Protein AF-A0A9D8DAJ8-F1 (afdb_monomer_lite)

Radius of gyration: 32.59 Å; chains: 1; bounding box: 74×33×84 Å

Structure (mmCIF, N/CA/C/O backbone):
data_AF-A0A9D8DAJ8-F1
#
_entry.id   AF-A0A9D8DAJ8-F1
#
loop_
_atom_site.group_PDB
_atom_site.id
_atom_site.type_symbol
_atom_site.label_atom_id
_atom_site.label_alt_id
_atom_site.label_comp_id
_atom_site.label_asym_id
_atom_site.label_entity_id
_atom_site.label_seq_id
_atom_site.pdbx_PDB_ins_code
_atom_site.Cartn_x
_atom_site.Cartn_y
_atom_site.Cartn_z
_atom_site.occupancy
_atom_site.B_iso_or_equiv
_atom_site.auth_seq_id
_atom_site.auth_comp_id
_atom_site.auth_asym_id
_atom_site.auth_atom_id
_atom_site.pdbx_PDB_model_num
ATOM 1 N N . SER A 1 1 ? 40.162 -12.063 -36.622 1.00 61.97 1 SER A N 1
ATOM 2 C CA . SER A 1 1 ? 39.110 -11.062 -36.900 1.00 61.97 1 SER A CA 1
ATOM 3 C C . SER A 1 1 ? 38.735 -11.127 -38.373 1.00 61.97 1 SER A C 1
ATOM 5 O O . SER A 1 1 ? 39.637 -11.229 -39.198 1.00 61.97 1 SER A O 1
ATOM 7 N N . ARG A 1 2 ? 37.438 -11.082 -38.720 1.00 68.00 2 ARG A N 1
ATOM 8 C CA . ARG A 1 2 ? 36.972 -11.048 -40.127 1.00 68.00 2 ARG A CA 1
ATOM 9 C C . ARG A 1 2 ? 37.374 -9.753 -40.851 1.00 68.00 2 ARG A C 1
ATOM 11 O O . ARG A 1 2 ? 37.363 -9.714 -42.074 1.00 68.00 2 ARG A O 1
ATOM 18 N N . ASN A 1 3 ? 37.848 -8.757 -40.099 1.00 71.75 3 ASN A N 1
ATOM 19 C CA . ASN A 1 3 ? 38.367 -7.488 -40.612 1.00 71.75 3 ASN A CA 1
ATOM 20 C C . ASN A 1 3 ? 39.681 -7.647 -41.398 1.00 71.75 3 ASN A C 1
ATOM 22 O O . ASN A 1 3 ? 40.086 -6.727 -42.101 1.00 71.75 3 ASN A O 1
ATOM 26 N N . ALA A 1 4 ? 40.349 -8.804 -41.297 1.00 73.81 4 ALA A N 1
ATOM 27 C CA . ALA A 1 4 ? 41.579 -9.093 -42.035 1.00 73.81 4 ALA A CA 1
ATOM 28 C C . ALA A 1 4 ? 41.382 -9.108 -43.564 1.00 73.81 4 ALA A C 1
ATOM 30 O O . ALA A 1 4 ? 42.336 -8.866 -44.295 1.00 73.81 4 ALA A O 1
ATOM 31 N N . TYR A 1 5 ? 40.152 -9.346 -44.035 1.00 72.00 5 TYR A N 1
ATOM 32 C CA . TYR A 1 5 ? 39.804 -9.393 -45.460 1.00 72.00 5 TYR A CA 1
ATOM 33 C C . TYR A 1 5 ? 39.388 -8.032 -46.042 1.00 72.00 5 TYR A C 1
ATOM 35 O O . TYR A 1 5 ? 39.045 -7.955 -47.218 1.00 72.00 5 TYR A O 1
ATOM 43 N N . LEU A 1 6 ? 39.399 -6.964 -45.235 1.00 80.19 6 LEU A N 1
ATOM 44 C CA . LEU A 1 6 ? 38.981 -5.629 -45.661 1.00 80.19 6 LEU A CA 1
ATOM 45 C C . LEU A 1 6 ? 40.153 -4.870 -46.301 1.00 80.19 6 LEU A C 1
ATOM 47 O O . LEU A 1 6 ? 41.207 -4.691 -45.669 1.00 80.19 6 LEU A O 1
ATOM 51 N N . GLY A 1 7 ? 39.932 -4.368 -47.520 1.00 83.75 7 GLY A N 1
ATOM 52 C CA . GLY A 1 7 ? 40.778 -3.345 -48.136 1.00 83.75 7 GLY A CA 1
ATOM 53 C C . GLY A 1 7 ? 40.683 -2.006 -47.394 1.00 83.75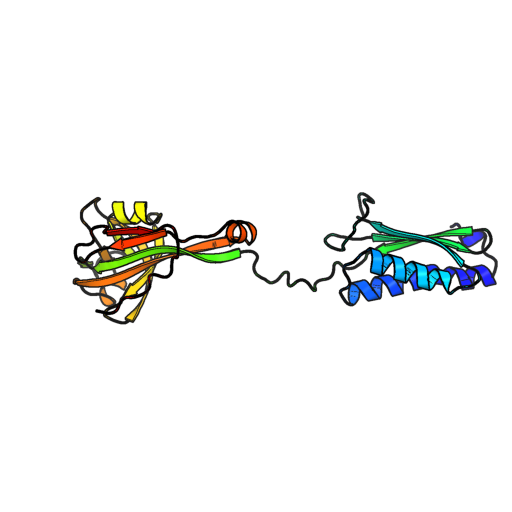 7 GLY A C 1
ATOM 54 O O . GLY A 1 7 ? 39.846 -1.834 -46.510 1.00 83.75 7 GLY A O 1
ATOM 55 N N . THR A 1 8 ? 41.543 -1.043 -47.732 1.00 84.56 8 THR A N 1
ATOM 56 C CA . THR A 1 8 ? 41.625 0.255 -47.031 1.00 84.56 8 THR A CA 1
ATOM 57 C C . THR A 1 8 ? 40.276 0.970 -46.957 1.00 84.56 8 THR A C 1
ATOM 59 O O . THR A 1 8 ? 39.852 1.369 -45.876 1.00 84.56 8 THR A O 1
ATOM 62 N N . ASP A 1 9 ? 39.561 1.053 -48.075 1.00 87.62 9 ASP A N 1
ATOM 63 C CA . ASP A 1 9 ? 38.264 1.722 -48.115 1.00 87.62 9 ASP A CA 1
ATOM 64 C C . ASP A 1 9 ? 37.152 0.923 -47.407 1.00 87.62 9 ASP A C 1
ATOM 66 O O . ASP A 1 9 ? 36.264 1.510 -46.794 1.00 87.62 9 ASP A O 1
ATOM 70 N N . ASP A 1 10 ? 37.212 -0.414 -47.438 1.00 88.38 10 ASP A N 1
ATOM 71 C CA . ASP A 1 10 ? 36.268 -1.274 -46.711 1.00 88.38 10 ASP A CA 1
ATOM 72 C C . ASP A 1 10 ? 36.454 -1.159 -45.196 1.00 88.38 10 ASP A C 1
ATOM 74 O O . ASP A 1 10 ? 35.487 -1.243 -44.445 1.00 88.38 10 ASP A O 1
ATOM 78 N N . ARG A 1 11 ? 37.683 -0.924 -44.719 1.00 87.75 11 ARG A N 1
ATOM 79 C CA . ARG A 1 11 ? 37.928 -0.635 -43.297 1.00 87.75 11 ARG A CA 1
ATOM 80 C C . ARG A 1 11 ? 37.312 0.692 -42.883 1.00 87.75 11 ARG A C 1
ATOM 82 O O . ARG A 1 11 ? 36.776 0.777 -41.782 1.00 87.75 11 ARG A O 1
ATOM 89 N N . THR A 1 12 ? 37.368 1.698 -43.754 1.00 89.75 12 THR A N 1
ATOM 90 C CA . THR A 1 12 ? 36.706 2.985 -43.515 1.00 89.75 12 THR A CA 1
ATOM 91 C C . THR A 1 12 ? 35.189 2.807 -43.453 1.00 89.75 12 THR A C 1
ATOM 93 O O . THR A 1 12 ? 34.564 3.285 -42.507 1.00 89.75 12 THR A O 1
ATOM 96 N N . ALA A 1 13 ? 34.606 2.054 -44.392 1.00 91.44 13 ALA A N 1
ATOM 97 C CA . ALA A 1 13 ? 33.173 1.756 -44.410 1.00 91.44 13 ALA A CA 1
ATOM 98 C C . ALA A 1 13 ? 32.723 0.898 -43.213 1.00 91.44 13 ALA A C 1
ATOM 100 O O . ALA A 1 13 ? 31.660 1.135 -42.647 1.00 91.44 13 ALA A O 1
ATOM 101 N N . ALA A 1 14 ? 33.546 -0.053 -42.755 1.00 93.06 14 ALA A N 1
ATOM 102 C CA . ALA A 1 14 ? 33.222 -0.958 -41.647 1.00 93.06 14 ALA A CA 1
ATOM 103 C C . ALA A 1 14 ? 32.914 -0.244 -40.317 1.00 93.06 14 ALA A C 1
ATOM 105 O O . ALA A 1 14 ? 32.214 -0.799 -39.469 1.00 93.06 14 ALA A O 1
ATOM 106 N N . VAL A 1 15 ? 33.372 1.002 -40.143 1.00 94.31 15 VAL A N 1
ATOM 107 C CA . VAL A 1 15 ? 33.041 1.841 -38.976 1.00 94.31 15 VAL A CA 1
ATOM 108 C C . VAL A 1 15 ? 31.529 2.104 -38.872 1.00 94.31 15 VAL A C 1
ATOM 110 O O . VAL A 1 15 ? 31.033 2.413 -37.786 1.00 94.31 15 VAL A O 1
ATOM 113 N N . VAL A 1 16 ? 30.766 1.934 -39.959 1.00 96.12 16 VAL A N 1
ATOM 114 C CA . VAL A 1 16 ? 29.309 2.107 -39.963 1.00 96.12 16 VAL A CA 1
ATOM 115 C C . VAL A 1 16 ? 28.587 1.188 -38.971 1.00 96.12 16 VAL A C 1
ATOM 117 O O . VAL A 1 16 ? 27.590 1.618 -38.401 1.00 96.12 16 VAL A O 1
ATOM 120 N N . LEU A 1 17 ? 29.100 -0.016 -38.673 1.00 96.50 17 LEU A N 1
ATOM 121 C CA . LEU A 1 17 ? 28.490 -0.897 -37.663 1.00 96.50 17 LEU A CA 1
ATOM 122 C C . LEU A 1 17 ? 28.546 -0.260 -36.269 1.00 96.50 17 LEU A C 1
ATOM 124 O O . LEU A 1 17 ? 27.537 -0.201 -35.571 1.00 96.50 17 LEU A O 1
ATOM 128 N N . SER A 1 18 ? 29.703 0.291 -35.894 1.00 96.69 18 SER A N 1
ATOM 129 C CA . SER A 1 18 ? 29.866 0.998 -34.620 1.00 96.69 18 SER A CA 1
ATOM 130 C C . SER A 1 18 ? 28.973 2.243 -34.554 1.00 96.69 18 SER A C 1
ATOM 132 O O . SER A 1 18 ? 28.334 2.497 -33.532 1.00 96.69 18 SER A O 1
ATOM 134 N N . ARG A 1 19 ? 28.847 2.984 -35.667 1.00 97.12 19 ARG A N 1
ATOM 135 C CA . ARG A 1 19 ? 27.923 4.130 -35.772 1.00 97.12 19 ARG A CA 1
ATOM 136 C C . ARG A 1 19 ? 26.460 3.706 -35.639 1.00 97.12 19 ARG A C 1
ATOM 138 O O . ARG A 1 19 ? 25.698 4.398 -34.973 1.00 97.12 19 ARG A O 1
ATOM 145 N N . ALA A 1 20 ? 26.075 2.579 -36.232 1.00 97.75 20 ALA A N 1
ATOM 146 C CA . ALA A 1 20 ? 24.723 2.038 -36.145 1.00 97.75 20 ALA A CA 1
ATOM 147 C C . ALA A 1 20 ? 24.370 1.619 -34.713 1.00 97.75 20 ALA A C 1
ATOM 149 O O . ALA A 1 20 ? 23.312 1.995 -34.212 1.00 97.75 20 ALA A O 1
ATOM 150 N N . LEU A 1 21 ? 25.282 0.918 -34.030 1.00 97.88 21 LEU A N 1
ATOM 151 C CA . LEU A 1 21 ? 25.133 0.573 -32.614 1.00 97.88 21 LEU A CA 1
ATOM 152 C C . LEU A 1 21 ? 25.032 1.825 -31.734 1.00 97.88 21 LEU A C 1
ATOM 154 O O . LEU A 1 21 ? 24.210 1.863 -30.825 1.00 97.88 21 LEU A O 1
ATOM 158 N N . ALA A 1 22 ? 25.839 2.856 -32.002 1.00 96.75 22 ALA A N 1
ATOM 159 C CA . ALA A 1 22 ? 25.792 4.111 -31.256 1.00 96.75 22 ALA A CA 1
ATOM 160 C C . ALA A 1 22 ? 24.478 4.878 -31.468 1.00 96.75 22 ALA A C 1
ATOM 162 O O . ALA A 1 22 ? 23.903 5.359 -30.498 1.00 96.75 22 ALA A O 1
ATOM 163 N N . ALA A 1 23 ? 23.977 4.958 -32.703 1.00 95.12 23 ALA A N 1
ATOM 164 C CA . ALA A 1 23 ? 22.708 5.621 -33.001 1.00 95.12 23 ALA A CA 1
ATOM 165 C C . ALA A 1 23 ? 21.520 4.916 -32.327 1.00 95.12 23 ALA A C 1
ATOM 167 O O . ALA A 1 23 ? 20.652 5.564 -31.746 1.00 95.12 23 ALA A O 1
ATOM 168 N N . ALA A 1 24 ? 21.501 3.585 -32.369 1.00 95.06 24 ALA A N 1
ATOM 169 C CA . ALA A 1 24 ? 20.470 2.786 -31.721 1.00 95.06 24 ALA A CA 1
ATOM 170 C C . ALA A 1 24 ? 20.547 2.862 -30.185 1.00 95.06 24 ALA A C 1
ATOM 172 O O . ALA A 1 24 ? 19.515 3.001 -29.532 1.00 95.06 24 ALA A O 1
ATOM 173 N N . ALA A 1 25 ? 21.756 2.843 -29.610 1.00 92.75 25 ALA A N 1
ATOM 174 C CA . ALA A 1 25 ? 21.958 3.053 -28.177 1.00 92.75 25 ALA A CA 1
ATOM 175 C C . ALA A 1 25 ? 21.520 4.454 -27.732 1.00 92.75 25 ALA A C 1
ATOM 177 O O . ALA A 1 25 ? 20.847 4.564 -26.715 1.00 92.75 25 ALA A O 1
ATOM 178 N N . GLY A 1 26 ? 21.806 5.497 -28.519 1.00 93.12 26 GLY A N 1
ATOM 179 C CA . GLY A 1 26 ? 21.349 6.860 -28.239 1.00 93.12 26 GLY A CA 1
ATOM 180 C C . GLY A 1 26 ? 19.825 6.959 -28.119 1.00 93.12 26 GLY A C 1
ATOM 181 O O . GLY A 1 26 ? 19.325 7.584 -27.193 1.00 93.12 26 GLY A O 1
ATOM 182 N N . LEU A 1 27 ? 19.069 6.253 -28.970 1.00 92.12 27 LEU A N 1
ATOM 183 C CA . LEU A 1 27 ? 17.608 6.192 -28.838 1.00 92.12 27 LEU A CA 1
ATOM 184 C C . LEU A 1 27 ? 17.156 5.529 -27.531 1.00 92.12 27 LEU A C 1
ATOM 186 O O . LEU A 1 27 ? 16.194 5.992 -26.921 1.00 92.12 27 LEU A O 1
ATOM 190 N N . ALA A 1 28 ? 17.822 4.453 -27.107 1.00 90.06 28 ALA A N 1
ATOM 191 C CA . ALA A 1 28 ? 17.528 3.795 -25.833 1.00 90.06 28 ALA A CA 1
ATOM 192 C C . ALA A 1 28 ? 17.900 4.691 -24.633 1.00 90.06 28 ALA A C 1
ATOM 194 O O . ALA A 1 28 ? 17.136 4.781 -23.675 1.00 90.06 28 ALA A O 1
ATOM 195 N N . GLU A 1 29 ? 19.024 5.412 -24.713 1.00 88.12 29 GLU A N 1
ATOM 196 C CA . GLU A 1 29 ? 19.463 6.414 -23.726 1.00 88.12 29 GLU A CA 1
ATOM 197 C C . GLU A 1 29 ? 18.470 7.589 -23.622 1.00 88.12 29 GLU A C 1
ATOM 199 O O . GLU A 1 29 ? 18.194 8.073 -22.526 1.00 88.12 29 GLU A O 1
ATOM 204 N N . GLU A 1 30 ? 17.862 7.997 -24.740 1.00 87.31 30 GLU A N 1
ATOM 205 C CA . GLU A 1 30 ? 16.770 8.981 -24.807 1.00 87.31 30 GLU A CA 1
ATOM 206 C C . GLU A 1 30 ? 15.408 8.423 -24.342 1.00 87.31 30 GLU A C 1
ATOM 208 O O . GLU A 1 30 ? 14.414 9.151 -24.284 1.00 87.31 30 GLU A O 1
ATOM 213 N N . GLY A 1 31 ? 15.347 7.137 -23.984 1.00 85.38 31 GLY A N 1
ATOM 214 C CA . GLY A 1 31 ? 14.180 6.495 -23.385 1.00 85.38 31 GLY A CA 1
ATOM 215 C C . GLY A 1 31 ? 13.268 5.740 -24.354 1.00 85.38 31 GLY A C 1
ATOM 216 O O . GLY A 1 31 ? 12.136 5.431 -23.982 1.00 85.38 31 GLY A O 1
ATOM 217 N N . ALA A 1 32 ? 13.707 5.443 -25.581 1.00 88.81 32 ALA A N 1
ATOM 218 C CA . ALA A 1 32 ? 12.973 4.541 -26.464 1.00 88.81 32 ALA A CA 1
ATOM 219 C C . ALA A 1 32 ? 13.015 3.100 -25.927 1.00 88.81 32 ALA A C 1
ATOM 221 O O . ALA A 1 32 ? 14.088 2.575 -25.643 1.00 88.81 32 ALA A O 1
ATOM 222 N N . ASP A 1 33 ? 11.854 2.451 -25.842 1.00 90.12 33 ASP A N 1
ATOM 223 C CA . ASP A 1 33 ? 11.719 1.068 -25.372 1.00 90.12 33 ASP A CA 1
ATOM 224 C C . ASP A 1 33 ? 11.253 0.087 -26.460 1.00 90.12 33 ASP A C 1
ATOM 226 O O . ASP A 1 33 ? 11.435 -1.111 -26.295 1.00 90.12 33 ASP A O 1
ATOM 230 N N . ASP A 1 34 ? 10.689 0.569 -27.572 1.00 93.56 34 ASP A N 1
ATOM 231 C CA . ASP A 1 34 ? 10.299 -0.240 -28.735 1.00 93.56 34 ASP A CA 1
ATOM 232 C C . ASP A 1 34 ? 11.540 -0.785 -29.464 1.00 93.56 34 ASP A C 1
ATOM 234 O O . ASP A 1 34 ? 12.253 -0.045 -30.157 1.00 93.56 34 ASP A O 1
ATOM 238 N N . ALA A 1 35 ? 11.769 -2.097 -29.349 1.00 95.19 35 ALA A N 1
ATOM 239 C CA . ALA A 1 35 ? 12.888 -2.776 -29.990 1.00 95.19 35 ALA A CA 1
ATOM 240 C C . ALA A 1 35 ? 12.873 -2.593 -31.510 1.00 95.19 35 ALA A C 1
ATOM 242 O O . ALA A 1 35 ? 13.915 -2.339 -32.114 1.00 95.19 35 ALA A O 1
ATOM 243 N N . ALA A 1 36 ? 11.696 -2.608 -32.138 1.00 96.62 36 ALA A N 1
ATOM 244 C CA . ALA A 1 36 ? 11.586 -2.454 -33.580 1.00 96.62 36 ALA A CA 1
ATOM 245 C C . ALA A 1 36 ? 12.023 -1.049 -34.029 1.00 96.62 36 ALA A C 1
ATOM 247 O O . ALA A 1 36 ? 12.601 -0.890 -35.107 1.00 96.62 36 ALA A O 1
ATOM 248 N N . ARG A 1 37 ? 11.789 -0.008 -33.216 1.00 96.19 37 ARG A N 1
ATOM 249 C CA . ARG A 1 37 ? 12.298 1.352 -33.481 1.00 96.19 37 ARG A CA 1
ATOM 250 C C . ARG A 1 37 ? 13.823 1.403 -33.406 1.00 96.19 37 ARG A C 1
ATOM 252 O O . ARG A 1 37 ? 14.441 2.022 -34.273 1.00 96.19 37 ARG A O 1
ATOM 259 N N . ILE A 1 38 ? 14.408 0.751 -32.408 1.00 96.62 38 ILE A N 1
ATOM 260 C CA . ILE A 1 38 ? 15.859 0.689 -32.190 1.00 96.62 38 ILE A CA 1
ATOM 261 C C . ILE A 1 38 ? 16.544 -0.091 -33.323 1.00 96.62 38 ILE A C 1
ATOM 263 O O . ILE A 1 38 ? 17.513 0.390 -33.913 1.00 96.62 38 ILE A O 1
ATOM 267 N N . GLU A 1 39 ? 15.998 -1.248 -33.704 1.00 98.12 39 GLU A N 1
ATOM 268 C CA . GLU A 1 39 ? 16.486 -2.063 -34.823 1.00 98.12 39 GLU A CA 1
ATOM 269 C C . GLU A 1 39 ? 16.424 -1.303 -36.152 1.00 98.12 39 GLU A C 1
ATOM 271 O O . GLU A 1 39 ? 17.406 -1.276 -36.899 1.00 98.12 39 GLU A O 1
ATOM 276 N N . ARG A 1 40 ? 15.301 -0.624 -36.436 1.00 98.12 40 ARG A N 1
ATOM 277 C CA . ARG A 1 40 ? 15.152 0.206 -37.644 1.00 98.12 40 ARG A CA 1
ATOM 278 C C . ARG A 1 40 ? 16.195 1.319 -37.710 1.00 98.12 40 ARG A C 1
ATOM 280 O O . ARG A 1 40 ? 16.703 1.592 -38.794 1.00 98.12 40 ARG A O 1
ATOM 287 N N . ALA A 1 41 ? 16.528 1.944 -36.582 1.00 97.69 41 ALA A N 1
ATOM 288 C CA . ALA A 1 41 ? 17.543 2.993 -36.542 1.00 97.69 41 ALA A CA 1
ATOM 289 C C . ALA A 1 41 ? 18.942 2.453 -36.874 1.00 97.69 41 ALA A C 1
ATOM 291 O O . ALA A 1 41 ? 19.642 3.042 -37.698 1.00 97.69 41 ALA A O 1
ATOM 292 N N . ALA A 1 42 ? 19.324 1.303 -36.307 1.00 98.00 42 ALA A N 1
ATOM 293 C CA . ALA A 1 42 ? 20.588 0.646 -36.644 1.00 98.00 42 ALA A CA 1
ATOM 294 C C . ALA A 1 42 ? 20.653 0.271 -38.136 1.00 98.00 42 ALA A C 1
ATOM 296 O O . ALA A 1 42 ? 21.643 0.563 -38.811 1.00 98.00 42 ALA A O 1
ATOM 297 N N . LEU A 1 43 ? 19.583 -0.331 -38.668 1.00 98.31 43 LEU A N 1
ATOM 298 C CA . LEU A 1 43 ? 19.489 -0.702 -40.083 1.00 98.31 43 LEU A CA 1
ATOM 299 C C . LEU A 1 43 ? 19.595 0.516 -41.005 1.00 98.31 43 LEU A C 1
ATOM 301 O O . LEU A 1 43 ? 20.322 0.459 -41.994 1.00 98.31 43 LEU A O 1
ATOM 305 N N . ALA A 1 44 ? 18.923 1.620 -40.671 1.00 97.69 44 ALA A N 1
ATOM 306 C CA . ALA A 1 44 ? 18.962 2.847 -41.461 1.00 97.69 44 ALA A CA 1
ATOM 307 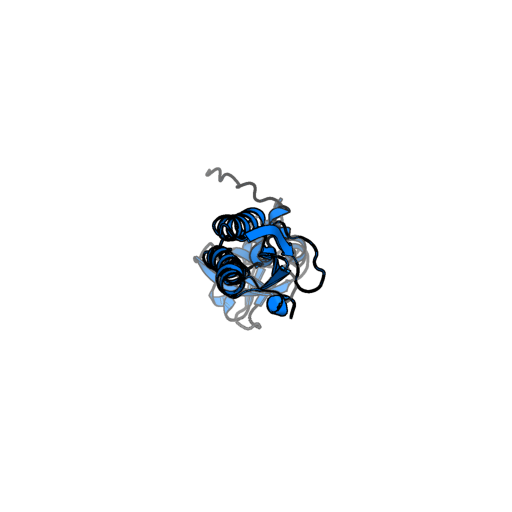C C . ALA A 1 44 ? 20.375 3.447 -41.534 1.00 97.69 44 ALA A C 1
ATOM 309 O O . ALA A 1 44 ? 20.804 3.865 -42.607 1.00 97.69 44 ALA A O 1
ATOM 310 N N . VAL A 1 45 ? 21.122 3.446 -40.422 1.00 98.06 45 VAL A N 1
ATOM 311 C CA . VAL A 1 45 ? 22.515 3.924 -40.411 1.00 98.06 45 VAL A CA 1
ATOM 312 C C . VAL A 1 45 ? 23.419 3.028 -41.252 1.00 98.06 45 VAL A C 1
ATOM 314 O O . VAL A 1 45 ? 24.227 3.544 -42.020 1.00 98.06 45 VAL A O 1
ATOM 317 N N . MET A 1 46 ? 23.277 1.702 -41.151 1.00 98.00 46 MET A N 1
ATOM 318 C CA . MET A 1 46 ? 24.059 0.781 -41.981 1.00 98.00 46 MET A CA 1
ATOM 319 C C . MET A 1 46 ? 23.730 0.931 -43.472 1.00 98.00 46 MET A C 1
ATOM 321 O O . MET A 1 46 ? 24.649 0.959 -44.281 1.00 98.00 46 MET A O 1
ATOM 325 N N . ALA A 1 47 ? 22.451 1.085 -43.831 1.00 97.44 47 ALA A N 1
ATOM 326 C CA . ALA A 1 47 ? 22.000 1.238 -45.218 1.00 97.44 47 ALA A CA 1
ATOM 327 C C . ALA A 1 47 ? 22.439 2.560 -45.875 1.00 97.44 47 ALA A C 1
ATOM 329 O O . ALA A 1 47 ? 22.433 2.669 -47.099 1.00 97.44 47 ALA A O 1
ATOM 330 N N . ALA A 1 48 ? 22.798 3.572 -45.079 1.00 96.62 48 ALA A N 1
ATOM 331 C CA . ALA A 1 48 ? 23.273 4.857 -45.584 1.00 96.62 48 ALA A CA 1
ATOM 332 C C . ALA A 1 48 ? 24.729 4.816 -46.089 1.00 96.62 48 ALA A C 1
ATOM 334 O O . ALA A 1 48 ? 25.151 5.741 -46.782 1.00 96.62 48 ALA A O 1
ATOM 335 N N . GLU A 1 49 ? 25.499 3.776 -45.750 1.00 97.19 49 GLU A N 1
ATOM 336 C CA . GLU A 1 49 ? 26.868 3.573 -46.235 1.00 97.19 49 GLU A CA 1
ATOM 337 C C . GLU A 1 49 ? 26.855 2.726 -47.522 1.00 97.19 49 GLU A C 1
ATOM 339 O O . GLU A 1 49 ? 26.530 1.541 -47.453 1.00 97.19 49 GLU A O 1
ATOM 344 N N . PRO A 1 50 ? 27.245 3.268 -48.694 1.00 95.56 50 PRO A N 1
ATOM 345 C CA . PRO A 1 50 ? 27.137 2.564 -49.977 1.00 95.56 50 PRO A CA 1
ATOM 346 C C . PRO A 1 50 ? 27.890 1.233 -50.069 1.00 95.56 50 PRO A C 1
ATOM 348 O O . PRO A 1 50 ? 27.551 0.395 -50.901 1.00 95.56 50 PRO A O 1
ATOM 351 N N . ARG A 1 51 ? 28.935 1.040 -49.256 1.00 94.69 51 ARG A N 1
ATOM 352 C CA . ARG A 1 51 ? 29.722 -0.206 -49.223 1.00 94.69 51 ARG A CA 1
ATOM 353 C C . ARG A 1 51 ? 29.226 -1.211 -48.184 1.00 94.69 51 ARG A C 1
ATOM 355 O O . ARG A 1 51 ? 29.874 -2.239 -47.991 1.00 94.69 51 ARG A O 1
ATOM 362 N N . CYS A 1 52 ? 28.136 -0.900 -47.489 1.00 96.25 52 CYS A N 1
ATOM 363 C CA . CYS A 1 52 ? 27.546 -1.724 -46.451 1.00 96.25 52 CYS A CA 1
ATOM 364 C C . CYS A 1 52 ? 26.208 -2.288 -46.928 1.00 96.25 52 CYS A C 1
ATOM 366 O O . CYS A 1 52 ? 25.292 -1.547 -47.271 1.00 96.25 52 CYS A O 1
ATOM 368 N N . GLU A 1 53 ? 26.079 -3.609 -46.903 1.00 97.31 53 GLU A N 1
ATOM 369 C CA . GLU A 1 53 ? 24.825 -4.315 -47.157 1.00 97.31 53 GLU A CA 1
ATOM 370 C C . GLU A 1 53 ? 24.301 -4.873 -45.823 1.00 97.31 53 GLU A C 1
ATOM 372 O O . GLU A 1 53 ? 24.829 -5.880 -45.332 1.00 97.31 53 GLU A O 1
ATOM 377 N N . PRO A 1 54 ? 23.301 -4.234 -45.184 1.00 97.56 54 PRO A N 1
ATOM 378 C CA . PRO A 1 54 ? 22.754 -4.705 -43.914 1.00 97.56 54 PRO A CA 1
ATOM 379 C C . PRO A 1 54 ? 22.075 -6.071 -44.064 1.00 97.56 54 PRO A C 1
ATOM 381 O O . PRO A 1 54 ? 21.285 -6.275 -44.981 1.00 97.56 54 PRO A O 1
ATOM 384 N N . GLU A 1 55 ? 22.329 -6.990 -43.130 1.00 97.75 55 GLU A N 1
ATOM 385 C CA . GLU A 1 55 ? 21.624 -8.277 -43.062 1.00 97.75 55 GLU A CA 1
ATOM 386 C C . GLU A 1 55 ? 20.560 -8.278 -41.958 1.00 97.75 55 GLU A C 1
ATOM 388 O O . GLU A 1 55 ? 19.408 -8.619 -42.216 1.00 97.75 55 GLU A O 1
ATOM 393 N N . TYR A 1 56 ? 20.926 -7.906 -40.724 1.00 96.69 56 TYR A N 1
ATOM 394 C CA . TYR A 1 56 ? 19.961 -7.764 -39.631 1.00 96.69 56 TYR A CA 1
ATOM 395 C C . TYR A 1 56 ? 20.434 -6.813 -38.528 1.00 96.69 56 TYR A C 1
ATOM 397 O O . TYR A 1 56 ? 21.631 -6.610 -38.317 1.00 96.69 56 TYR A O 1
ATOM 405 N N . ALA A 1 57 ? 19.459 -6.300 -37.782 1.00 97.88 57 ALA A N 1
ATOM 406 C CA . ALA A 1 57 ? 19.602 -5.794 -36.425 1.00 97.88 57 ALA A CA 1
ATOM 407 C C . ALA A 1 57 ? 18.577 -6.536 -35.555 1.00 97.88 57 ALA A C 1
ATOM 409 O O . ALA A 1 57 ? 17.475 -6.811 -36.028 1.00 97.88 57 ALA A O 1
ATOM 410 N N . ALA A 1 58 ? 18.957 -6.929 -34.343 1.00 98.00 58 ALA A N 1
ATOM 411 C CA . ALA A 1 58 ? 18.077 -7.640 -33.423 1.00 98.00 58 ALA A CA 1
ATOM 412 C C . ALA A 1 58 ? 18.364 -7.235 -31.977 1.00 98.00 58 ALA A C 1
ATOM 414 O O . ALA A 1 58 ? 19.515 -7.314 -31.541 1.00 98.00 58 ALA A O 1
ATOM 415 N N . VAL A 1 59 ? 17.327 -6.851 -31.236 1.00 97.38 59 VAL A N 1
ATOM 416 C CA . VAL A 1 59 ? 17.386 -6.688 -29.781 1.00 97.38 59 VAL A CA 1
ATOM 417 C C . VAL A 1 59 ? 17.040 -8.020 -29.126 1.00 97.38 59 VAL A C 1
ATOM 419 O O . VAL A 1 59 ? 15.986 -8.611 -29.372 1.00 97.38 59 VAL A O 1
ATOM 422 N N . VAL A 1 60 ? 17.951 -8.518 -28.295 1.00 96.19 60 VAL A N 1
ATOM 423 C CA . VAL A 1 60 ? 17.832 -9.828 -27.649 1.00 96.19 60 VAL A CA 1
ATOM 424 C C . VAL A 1 60 ? 18.221 -9.769 -26.178 1.00 96.19 60 VAL A C 1
ATOM 426 O O . VAL A 1 60 ? 18.846 -8.812 -25.728 1.00 96.19 60 VAL A O 1
ATOM 429 N N . HIS A 1 61 ? 17.850 -10.780 -25.399 1.00 94.31 61 HIS A N 1
ATOM 430 C CA . HIS A 1 61 ? 18.391 -10.965 -24.052 1.00 94.31 61 HIS A CA 1
ATOM 431 C C . HIS A 1 61 ? 19.872 -11.391 -24.130 1.00 94.31 61 HIS A C 1
ATOM 433 O O . HIS A 1 61 ? 20.185 -12.272 -24.937 1.00 94.31 61 HIS A O 1
ATOM 439 N N . PRO A 1 62 ? 20.783 -10.833 -23.307 1.00 92.19 62 PRO A N 1
ATOM 440 C CA . PRO A 1 62 ? 22.223 -11.094 -23.405 1.00 92.19 62 PRO A CA 1
ATOM 441 C C . PRO A 1 62 ? 22.597 -12.569 -23.193 1.00 92.19 62 PRO A C 1
ATOM 443 O O . PRO A 1 62 ? 23.460 -13.080 -23.900 1.00 92.19 62 PRO A O 1
ATOM 446 N N . ASP A 1 63 ? 21.915 -13.266 -22.278 1.00 91.88 63 ASP A N 1
ATOM 447 C CA . ASP A 1 63 ? 22.239 -14.671 -21.976 1.00 91.88 63 ASP A CA 1
ATOM 448 C C . ASP A 1 63 ? 21.533 -15.691 -22.882 1.00 91.88 63 ASP A C 1
ATOM 450 O O . ASP A 1 63 ? 22.119 -16.702 -23.267 1.00 91.88 63 ASP A O 1
ATOM 454 N N . THR A 1 64 ? 20.258 -15.463 -23.216 1.00 93.19 64 THR A N 1
ATOM 455 C CA . THR A 1 64 ? 19.425 -16.457 -23.916 1.00 93.19 64 THR A CA 1
ATOM 456 C C . THR A 1 64 ? 19.309 -16.195 -25.411 1.00 93.19 64 THR A C 1
ATOM 458 O O . THR A 1 64 ? 18.847 -17.068 -26.143 1.00 93.19 64 THR A O 1
ATOM 461 N N . PHE A 1 65 ? 19.690 -15.000 -25.874 1.00 92.00 65 PHE A N 1
ATOM 462 C CA . PHE A 1 65 ? 19.483 -14.524 -27.243 1.00 92.00 65 PHE A CA 1
ATOM 463 C C . PHE A 1 65 ? 18.013 -14.555 -27.708 1.00 92.00 65 PHE A C 1
ATOM 465 O O . PHE A 1 65 ? 17.732 -14.442 -28.903 1.00 92.00 65 PHE A O 1
ATOM 472 N N . ALA A 1 66 ? 17.059 -14.667 -26.775 1.00 93.44 66 ALA A N 1
ATOM 473 C CA . ALA A 1 66 ? 15.640 -14.541 -27.072 1.00 93.44 66 ALA A CA 1
ATOM 474 C C . ALA A 1 66 ? 15.338 -13.107 -27.520 1.00 93.44 66 ALA A C 1
ATOM 476 O O . ALA A 1 66 ? 15.799 -12.153 -26.890 1.00 93.44 66 ALA A O 1
ATOM 477 N N . ARG A 1 67 ? 14.578 -12.957 -28.611 1.00 94.75 67 ARG A N 1
ATOM 478 C CA . ARG A 1 67 ? 14.146 -11.640 -29.092 1.00 94.75 67 ARG A CA 1
ATOM 479 C C . ARG A 1 67 ? 13.271 -10.952 -28.055 1.00 94.75 67 ARG A C 1
ATOM 481 O O . ARG A 1 67 ? 12.457 -11.604 -27.406 1.00 94.75 67 ARG A O 1
ATOM 488 N N . GLN A 1 68 ? 13.449 -9.643 -27.938 1.00 92.38 68 GLN A N 1
ATOM 489 C CA . GLN A 1 68 ? 12.641 -8.798 -27.071 1.00 92.38 68 GLN A CA 1
ATOM 490 C C . GLN A 1 68 ? 11.898 -7.782 -27.934 1.00 92.38 68 GLN A C 1
ATOM 492 O O . GLN A 1 68 ? 12.522 -7.104 -28.743 1.00 92.38 68 GLN A O 1
ATOM 497 N N . ASP A 1 69 ? 10.584 -7.657 -27.746 1.00 91.94 69 ASP A N 1
ATOM 498 C CA . ASP A 1 69 ? 9.791 -6.615 -28.413 1.00 91.94 69 ASP A CA 1
ATOM 499 C C . ASP A 1 69 ? 9.956 -5.252 -27.719 1.00 91.94 69 ASP A C 1
ATOM 501 O O . ASP A 1 69 ? 9.792 -4.196 -28.337 1.00 91.94 69 ASP A O 1
ATOM 505 N N . ARG A 1 70 ? 10.303 -5.272 -26.425 1.00 89.50 70 ARG A N 1
ATOM 506 C CA . ARG A 1 70 ? 10.543 -4.090 -25.595 1.00 89.50 70 ARG A CA 1
ATOM 507 C C . ARG A 1 70 ? 11.783 -4.238 -24.717 1.00 89.50 70 ARG A C 1
ATOM 509 O O . ARG A 1 70 ? 12.117 -5.341 -24.296 1.00 89.50 70 ARG A O 1
ATOM 516 N N . LEU A 1 71 ? 12.431 -3.120 -24.394 1.00 88.75 71 LEU A N 1
ATOM 517 C CA . LEU A 1 71 ? 13.555 -3.062 -23.450 1.00 88.75 71 LEU A CA 1
ATOM 518 C C . LEU A 1 71 ? 13.043 -3.041 -21.998 1.00 88.75 71 LEU A C 1
ATOM 520 O O . LEU A 1 71 ? 13.034 -1.999 -21.346 1.00 88.75 71 LEU A O 1
ATOM 524 N N . GLU A 1 72 ? 12.596 -4.192 -21.495 1.00 81.19 72 GLU A N 1
ATOM 525 C CA . GLU A 1 72 ? 12.086 -4.352 -20.115 1.00 81.19 72 GLU A CA 1
ATOM 526 C C . GLU A 1 72 ? 13.066 -5.090 -19.186 1.00 81.19 72 GLU A C 1
ATOM 528 O O . GLU A 1 72 ? 12.937 -5.047 -17.962 1.00 81.19 72 GLU A O 1
ATOM 533 N N . ALA A 1 73 ? 14.063 -5.747 -19.769 1.00 82.06 73 ALA A N 1
ATOM 534 C CA . ALA A 1 73 ? 15.116 -6.504 -19.106 1.00 82.06 73 ALA A CA 1
ATOM 535 C C . ALA A 1 73 ? 16.472 -6.142 -19.743 1.00 82.06 73 ALA A C 1
ATOM 537 O O . ALA A 1 73 ? 16.489 -5.433 -20.756 1.00 82.06 73 ALA A O 1
ATOM 538 N N . PRO A 1 74 ? 17.615 -6.606 -19.194 1.00 88.06 74 PRO A N 1
ATOM 539 C CA . PRO A 1 74 ? 18.906 -6.449 -19.854 1.00 88.06 74 PRO A CA 1
ATOM 540 C C . PRO A 1 74 ? 18.819 -6.822 -21.338 1.00 88.06 74 PRO A C 1
ATOM 542 O O . PRO A 1 74 ? 18.275 -7.867 -21.704 1.00 88.06 74 PRO A O 1
ATOM 545 N N . ALA A 1 75 ? 19.317 -5.938 -22.198 1.00 93.88 75 ALA A N 1
ATOM 546 C CA . ALA A 1 75 ? 19.151 -6.047 -23.637 1.00 93.88 75 ALA A CA 1
ATOM 547 C C . ALA A 1 75 ? 20.493 -5.894 -24.353 1.00 93.88 75 ALA A C 1
ATOM 549 O O . ALA A 1 75 ? 21.312 -5.041 -24.017 1.00 93.88 75 ALA A O 1
ATOM 550 N N . LEU A 1 76 ? 20.696 -6.723 -25.371 1.00 96.56 76 LEU A N 1
ATOM 551 C CA . LEU A 1 76 ? 21.849 -6.716 -26.255 1.00 96.56 76 LEU A CA 1
ATOM 552 C C . LEU A 1 76 ? 21.357 -6.450 -27.678 1.00 96.56 76 LEU A C 1
ATOM 554 O O . LEU A 1 76 ? 20.566 -7.219 -28.223 1.00 96.56 76 LEU A O 1
ATOM 558 N N . LEU A 1 77 ? 21.836 -5.376 -28.301 1.00 97.88 77 LEU A N 1
ATOM 559 C CA . LEU A 1 77 ? 21.651 -5.149 -29.728 1.00 97.88 77 LEU A CA 1
ATOM 560 C C . LEU A 1 77 ? 22.726 -5.912 -30.493 1.00 97.88 77 LEU A C 1
ATOM 562 O O . LEU A 1 77 ? 23.912 -5.687 -30.275 1.00 97.88 77 LEU A O 1
ATOM 566 N N . CYS A 1 78 ? 22.317 -6.771 -31.418 1.00 98.06 78 CYS A N 1
ATOM 567 C CA . CYS A 1 78 ? 23.205 -7.475 -32.335 1.00 98.06 78 CYS A CA 1
ATOM 568 C C . CYS A 1 78 ? 22.959 -6.997 -33.765 1.00 98.06 78 CYS A C 1
ATOM 570 O O . CYS A 1 78 ? 21.813 -6.957 -34.212 1.00 98.06 78 CYS A O 1
ATOM 572 N N . VAL A 1 79 ? 24.027 -6.698 -34.503 1.00 98.00 79 VAL A N 1
ATOM 573 C CA . VAL A 1 79 ? 23.956 -6.294 -35.912 1.00 98.00 79 VAL A CA 1
ATOM 574 C C . VAL A 1 79 ? 24.833 -7.180 -36.788 1.00 98.00 79 VAL A C 1
ATOM 576 O O . VAL A 1 79 ? 25.871 -7.682 -36.352 1.00 98.00 79 VAL A O 1
ATOM 579 N N . ALA A 1 80 ? 24.426 -7.357 -38.042 1.00 97.25 80 ALA A N 1
ATOM 580 C CA . ALA A 1 80 ? 25.233 -7.995 -39.071 1.00 97.25 80 ALA A CA 1
ATOM 581 C C . ALA A 1 80 ? 25.070 -7.284 -40.416 1.00 97.25 80 ALA A C 1
ATOM 583 O O . ALA A 1 80 ? 23.958 -6.914 -40.797 1.00 97.25 80 ALA A O 1
ATOM 584 N N . ALA A 1 81 ? 26.175 -7.145 -41.146 1.00 97.12 81 ALA A N 1
ATOM 585 C CA . ALA A 1 81 ? 26.202 -6.575 -42.489 1.00 97.12 81 ALA A CA 1
ATOM 586 C C . ALA A 1 81 ? 27.390 -7.115 -43.296 1.00 97.12 81 ALA A C 1
ATOM 588 O O . ALA A 1 81 ? 28.372 -7.615 -42.733 1.00 97.12 81 ALA A O 1
ATOM 589 N N . ARG A 1 82 ? 27.325 -7.001 -44.622 1.00 96.12 82 ARG A N 1
ATOM 590 C CA . ARG A 1 82 ? 28.464 -7.258 -45.510 1.0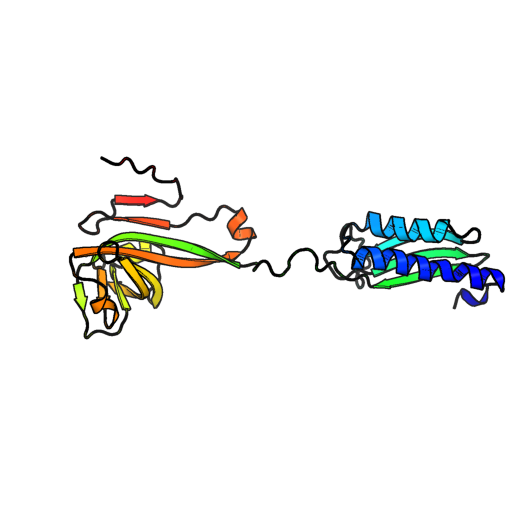0 96.12 82 ARG A CA 1
ATOM 591 C C . ARG A 1 82 ? 29.138 -5.954 -45.885 1.00 96.12 82 ARG A C 1
ATOM 593 O O . ARG A 1 82 ? 28.471 -4.998 -46.256 1.00 96.12 82 ARG A O 1
ATOM 600 N N . VAL A 1 83 ? 30.462 -5.936 -45.787 1.00 93.94 83 VAL A N 1
ATOM 601 C CA . VAL A 1 83 ? 31.307 -4.832 -46.246 1.00 93.94 83 VAL A CA 1
ATOM 602 C C . VAL A 1 83 ? 32.408 -5.430 -47.109 1.00 93.94 83 VAL A C 1
ATOM 604 O O . VAL A 1 83 ? 33.261 -6.182 -46.622 1.00 93.94 83 VAL A O 1
ATOM 607 N N . GLY A 1 84 ? 32.334 -5.165 -48.414 1.00 88.81 84 GLY A N 1
ATOM 608 C CA . GLY A 1 84 ? 33.136 -5.878 -49.405 1.00 88.81 84 GLY A CA 1
ATOM 609 C C . GLY A 1 84 ? 32.949 -7.403 -49.276 1.00 88.81 84 GLY A C 1
ATOM 610 O O . GLY A 1 84 ? 31.815 -7.879 -49.191 1.00 88.81 84 GLY A O 1
ATOM 611 N N . PRO A 1 85 ? 34.027 -8.208 -49.219 1.00 88.38 85 PRO A N 1
ATOM 612 C CA . PRO A 1 85 ? 33.914 -9.664 -49.104 1.00 88.38 85 PRO A CA 1
ATOM 613 C C . PRO A 1 85 ? 33.589 -10.151 -47.681 1.00 88.38 85 PRO A C 1
ATOM 615 O O . PRO A 1 85 ? 33.322 -11.339 -47.479 1.00 88.38 85 PRO A O 1
ATOM 618 N N . ALA A 1 86 ? 33.655 -9.279 -46.670 1.00 90.50 86 ALA A N 1
ATOM 619 C CA . ALA A 1 86 ? 33.565 -9.684 -45.275 1.00 90.50 86 ALA A CA 1
ATOM 620 C C . ALA A 1 86 ? 32.144 -9.525 -44.725 1.00 90.50 86 ALA A C 1
ATOM 622 O O . ALA A 1 86 ? 31.531 -8.467 -44.825 1.00 90.50 86 ALA A O 1
ATOM 623 N N . ARG A 1 87 ? 31.654 -10.568 -44.048 1.00 93.81 87 ARG A N 1
ATOM 624 C CA . ARG A 1 87 ? 30.447 -10.502 -43.217 1.00 93.81 87 ARG A CA 1
ATOM 625 C C . ARG A 1 87 ? 30.821 -10.109 -41.791 1.00 93.81 87 ARG A C 1
ATOM 627 O O . ARG A 1 87 ? 31.359 -10.930 -41.034 1.00 93.81 87 ARG A O 1
ATOM 634 N N . LEU A 1 88 ? 30.540 -8.863 -41.444 1.00 95.00 88 LEU A N 1
ATOM 635 C CA . LEU A 1 88 ? 30.832 -8.275 -40.148 1.00 95.00 88 LEU A CA 1
ATOM 636 C C . LEU A 1 88 ? 29.639 -8.450 -39.210 1.00 95.00 88 LEU A C 1
ATOM 638 O O . LEU A 1 88 ? 28.485 -8.439 -39.636 1.00 95.00 88 LEU A O 1
ATOM 642 N N . ILE A 1 89 ? 29.946 -8.659 -37.936 1.00 95.56 89 ILE A N 1
ATOM 643 C CA . ILE A 1 89 ? 28.975 -8.703 -36.848 1.00 95.56 89 ILE A CA 1
ATOM 644 C C . ILE A 1 89 ? 29.515 -7.848 -35.718 1.00 95.56 89 ILE A C 1
ATOM 646 O O . ILE A 1 89 ? 30.731 -7.805 -35.517 1.00 95.56 89 ILE A O 1
ATOM 650 N N . ASP A 1 90 ? 28.616 -7.206 -34.996 1.00 96.56 90 ASP A N 1
ATOM 651 C CA . ASP A 1 90 ? 28.960 -6.462 -33.795 1.00 96.56 90 ASP A CA 1
ATOM 652 C C . ASP A 1 90 ? 27.761 -6.446 -32.844 1.00 96.56 90 ASP A C 1
ATOM 654 O O . ASP A 1 90 ? 26.630 -6.756 -33.243 1.00 96.56 90 ASP A O 1
ATOM 658 N N . ASN A 1 91 ? 28.006 -6.136 -31.579 1.00 97.06 91 ASN A N 1
ATOM 659 C CA . ASN A 1 91 ? 26.960 -6.035 -30.579 1.00 97.06 91 ASN A CA 1
ATOM 660 C C . ASN A 1 91 ? 27.230 -4.917 -29.570 1.00 97.06 91 ASN A C 1
ATOM 662 O O . ASN A 1 91 ? 28.346 -4.422 -29.431 1.00 97.06 91 ASN A O 1
ATOM 666 N N . ARG A 1 92 ? 26.171 -4.483 -28.887 1.00 96.44 92 ARG A N 1
ATOM 667 C CA . ARG A 1 92 ? 26.256 -3.499 -27.808 1.00 96.44 92 ARG A CA 1
ATOM 668 C C . ARG A 1 92 ? 25.140 -3.722 -26.800 1.00 96.44 92 ARG A C 1
ATOM 670 O O . ARG A 1 92 ? 23.991 -3.926 -27.187 1.00 96.44 92 ARG A O 1
ATOM 677 N N . GLU A 1 93 ? 25.475 -3.652 -25.518 1.00 95.69 93 GLU A N 1
ATOM 678 C CA . GLU A 1 93 ? 24.475 -3.597 -24.452 1.00 95.69 93 GLU A CA 1
ATOM 679 C C . GLU A 1 93 ? 23.672 -2.299 -24.558 1.00 95.69 93 GLU A C 1
ATOM 681 O O . GLU A 1 93 ? 24.232 -1.213 -24.733 1.00 95.69 93 GLU A O 1
ATOM 686 N N . LEU A 1 94 ? 22.351 -2.420 -24.471 1.00 93.25 94 LEU A N 1
ATOM 687 C CA . LEU A 1 94 ? 21.448 -1.282 -24.439 1.00 93.25 94 LEU A CA 1
ATOM 688 C C . LEU A 1 94 ? 21.076 -0.977 -22.986 1.00 93.25 94 LEU A C 1
ATOM 690 O O . LEU A 1 94 ? 20.788 -1.906 -22.224 1.00 93.25 94 LEU A O 1
ATOM 694 N N . PRO A 1 95 ? 21.043 0.304 -22.586 1.00 84.38 95 PRO A N 1
ATOM 695 C CA . PRO A 1 95 ? 20.502 0.663 -21.288 1.00 84.38 95 PRO A CA 1
ATOM 696 C C . PRO A 1 95 ? 19.013 0.325 -21.259 1.00 84.38 95 PRO A C 1
ATOM 698 O O . PRO A 1 95 ? 18.282 0.603 -22.209 1.00 84.38 95 PRO A O 1
ATOM 701 N N . VAL A 1 96 ? 18.552 -0.250 -20.152 1.00 71.94 96 VAL A N 1
ATOM 702 C CA . VAL A 1 96 ? 17.117 -0.385 -19.896 1.00 71.94 96 VAL A CA 1
ATOM 703 C C . VAL A 1 96 ? 16.578 1.021 -19.604 1.00 71.94 96 VAL A C 1
ATOM 705 O O . VAL A 1 96 ? 17.087 1.658 -18.674 1.00 71.94 96 VAL A O 1
ATOM 708 N N . PRO A 1 97 ? 15.595 1.541 -20.368 1.00 63.31 97 PRO A N 1
ATOM 709 C CA . PRO A 1 97 ? 15.040 2.867 -20.140 1.00 63.31 97 PRO A CA 1
ATOM 710 C C . PRO A 1 97 ? 14.558 3.019 -18.694 1.00 63.31 97 PRO A C 1
ATOM 712 O O . PRO A 1 97 ? 13.619 2.360 -18.249 1.00 63.31 97 PRO A O 1
ATOM 715 N N . THR A 1 98 ? 15.176 3.930 -17.946 1.00 55.38 98 THR A N 1
ATOM 716 C CA . THR A 1 98 ? 14.789 4.279 -16.567 1.00 55.38 98 THR A CA 1
ATOM 717 C C . THR A 1 98 ? 13.517 5.143 -16.512 1.00 55.38 98 THR A C 1
ATOM 719 O O . THR A 1 98 ? 13.111 5.600 -15.443 1.00 55.38 98 THR A O 1
ATOM 722 N N . THR A 1 99 ? 12.875 5.383 -17.661 1.00 47.38 99 THR A N 1
ATOM 723 C CA . THR A 1 99 ? 11.806 6.371 -17.867 1.00 47.38 99 THR A CA 1
ATOM 724 C C . THR A 1 99 ? 10.385 5.860 -17.635 1.00 47.38 99 THR A C 1
ATOM 726 O O . THR A 1 99 ? 9.466 6.678 -17.563 1.00 47.38 99 THR A O 1
ATOM 729 N N . ARG A 1 100 ? 10.163 4.568 -17.356 1.00 47.34 100 ARG A N 1
ATOM 730 C CA . ARG A 1 100 ? 9.067 4.234 -16.433 1.00 47.34 100 ARG A CA 1
ATOM 731 C C . ARG A 1 100 ? 9.598 4.500 -15.042 1.00 47.34 100 ARG A C 1
ATOM 733 O O . ARG A 1 100 ? 10.538 3.841 -14.627 1.00 47.34 100 ARG A O 1
ATOM 740 N N . ARG A 1 101 ? 8.991 5.455 -14.334 1.00 47.88 101 ARG A N 1
ATOM 741 C CA . ARG A 1 101 ? 9.171 5.683 -12.895 1.00 47.88 101 ARG A CA 1
ATOM 742 C C . ARG A 1 101 ? 9.134 4.341 -12.146 1.00 47.88 101 ARG A C 1
ATOM 744 O O . ARG A 1 101 ? 8.088 3.934 -11.659 1.00 47.88 101 ARG A O 1
ATOM 751 N N . THR A 1 102 ? 10.278 3.687 -11.991 1.00 45.31 102 THR A N 1
ATOM 752 C CA . THR A 1 102 ? 10.469 2.551 -11.078 1.00 45.31 102 THR A CA 1
ATOM 753 C C . THR A 1 102 ? 10.437 3.009 -9.619 1.00 45.31 102 THR A C 1
ATOM 755 O O . THR A 1 102 ? 10.465 2.186 -8.716 1.00 45.31 102 THR A O 1
ATOM 758 N N . ASN A 1 103 ? 10.301 4.322 -9.399 1.00 45.12 103 ASN A N 1
ATOM 759 C CA . ASN A 1 103 ? 10.033 4.962 -8.117 1.00 45.12 103 ASN A CA 1
ATOM 760 C C . ASN A 1 103 ? 8.551 5.319 -7.892 1.00 45.12 103 ASN A C 1
ATOM 762 O O . ASN A 1 103 ? 8.248 6.118 -7.008 1.00 45.12 103 ASN A O 1
ATOM 766 N N . VAL A 1 104 ? 7.603 4.772 -8.667 1.00 52.12 104 VAL A N 1
ATOM 767 C CA . VAL A 1 104 ? 6.259 4.590 -8.092 1.00 52.12 104 VAL A CA 1
ATOM 768 C C . VAL A 1 104 ? 6.412 3.427 -7.115 1.00 52.12 104 VAL A C 1
ATOM 770 O O . VAL A 1 104 ? 6.793 2.346 -7.570 1.00 52.12 104 VAL A O 1
ATOM 773 N N . PRO A 1 105 ? 6.229 3.629 -5.799 1.00 53.81 105 PRO A N 1
ATOM 774 C CA . PRO A 1 105 ? 6.315 2.521 -4.864 1.00 53.81 105 PRO A CA 1
ATOM 775 C C . PRO A 1 105 ? 5.339 1.443 -5.344 1.00 53.81 105 PRO A C 1
ATOM 777 O O . PRO A 1 105 ? 4.162 1.726 -5.566 1.00 53.81 105 PRO A O 1
ATOM 780 N N . ARG A 1 106 ? 5.868 0.237 -5.610 1.00 69.06 106 ARG A N 1
ATOM 781 C CA . ARG A 1 106 ? 5.059 -0.904 -6.069 1.00 69.06 106 ARG A CA 1
ATOM 782 C C . ARG A 1 106 ? 3.979 -1.251 -5.055 1.00 69.06 106 ARG A C 1
ATOM 784 O O . ARG A 1 106 ? 2.958 -1.773 -5.463 1.00 69.06 106 ARG A O 1
ATOM 791 N N . ALA A 1 107 ? 4.228 -0.928 -3.788 1.00 80.69 107 ALA A N 1
ATOM 792 C CA . ALA A 1 107 ? 3.283 -1.014 -2.698 1.00 80.69 107 ALA A CA 1
ATOM 793 C C . ALA A 1 107 ? 2.633 0.351 -2.425 1.00 80.69 107 ALA A C 1
ATOM 795 O O . ALA A 1 107 ? 3.317 1.374 -2.321 1.00 80.69 107 ALA A O 1
ATOM 796 N N . ARG A 1 108 ? 1.312 0.369 -2.264 1.00 87.06 108 ARG A N 1
ATOM 797 C CA . ARG A 1 108 ? 0.556 1.511 -1.745 1.00 87.06 108 ARG A CA 1
ATOM 798 C C . ARG A 1 108 ? 0.008 1.159 -0.379 1.00 87.06 108 ARG A C 1
ATOM 800 O O . ARG A 1 108 ? -0.542 0.082 -0.195 1.00 87.06 108 ARG A O 1
ATOM 807 N N . THR A 1 109 ? 0.094 2.090 0.560 1.00 92.56 109 THR A N 1
ATOM 808 C CA . THR A 1 109 ? -0.619 1.971 1.831 1.00 92.56 109 THR A CA 1
ATOM 809 C C . THR A 1 109 ? -2.088 2.323 1.604 1.00 92.56 109 THR A C 1
ATOM 811 O O . THR A 1 109 ? -2.423 3.496 1.425 1.00 92.56 109 THR A O 1
ATOM 814 N N . MET A 1 110 ? -2.958 1.317 1.583 1.00 94.06 110 MET A N 1
ATOM 815 C CA . MET A 1 110 ? -4.401 1.478 1.391 1.00 94.06 110 MET A CA 1
ATOM 816 C C . MET A 1 110 ? -5.135 1.228 2.706 1.00 94.06 110 MET A C 1
ATOM 818 O O . MET A 1 110 ? -4.627 0.537 3.590 1.00 94.06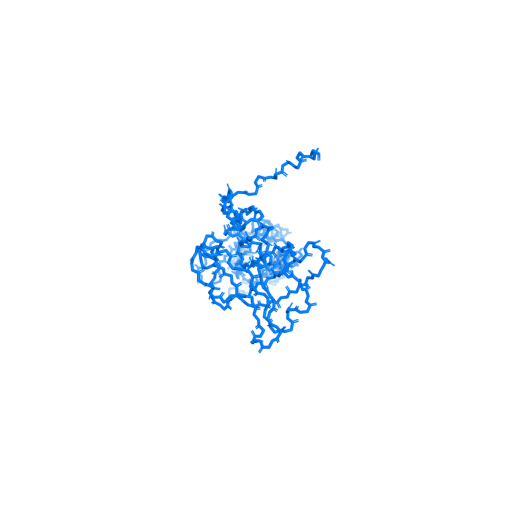 110 MET A O 1
ATOM 822 N N . LEU A 1 111 ? -6.331 1.808 2.852 1.00 95.75 111 LEU A N 1
ATOM 823 C CA . LEU A 1 111 ? -7.222 1.461 3.959 1.00 95.75 111 LEU A CA 1
ATOM 824 C C . LEU A 1 111 ? -7.534 -0.033 3.851 1.00 95.75 111 LEU A C 1
ATOM 826 O O . LEU A 1 111 ? -8.093 -0.442 2.839 1.00 95.75 111 LEU A O 1
ATOM 830 N N . LYS A 1 112 ? -7.173 -0.813 4.868 1.00 95.44 112 LYS A N 1
ATOM 831 C CA . LYS A 1 112 ? -7.493 -2.240 4.940 1.00 95.44 112 LYS A CA 1
ATOM 832 C C . LYS A 1 112 ? -8.902 -2.412 5.498 1.00 95.44 112 LYS A C 1
ATOM 834 O O . LYS A 1 112 ? -9.759 -3.006 4.858 1.00 95.44 112 LYS A O 1
ATOM 839 N N . SER A 1 113 ? -9.161 -1.813 6.657 1.00 96.62 113 SER A N 1
ATOM 840 C CA . SER A 1 113 ? -10.471 -1.877 7.294 1.00 96.62 113 SER A CA 1
ATOM 841 C C . SER A 1 113 ? -10.709 -0.734 8.275 1.00 96.62 113 SER A C 1
ATOM 843 O O . SER A 1 113 ? -9.782 -0.018 8.680 1.00 96.62 113 SER A O 1
ATOM 845 N N . LYS A 1 114 ? -11.978 -0.534 8.648 1.00 96.88 114 LYS A N 1
ATOM 846 C CA . LYS A 1 114 ? -12.375 0.403 9.702 1.00 96.88 114 LYS A CA 1
ATOM 847 C C . LYS A 1 114 ? -13.574 -0.085 10.515 1.00 96.88 114 LYS A C 1
ATOM 849 O O . LYS A 1 114 ? -14.540 -0.605 9.964 1.00 96.88 114 LYS A O 1
ATOM 854 N N . ILE A 1 115 ? -13.559 0.231 11.806 1.00 98.06 115 ILE A N 1
ATOM 855 C CA . ILE A 1 115 ? -14.728 0.218 12.689 1.00 98.06 115 ILE A CA 1
ATOM 856 C C . ILE A 1 115 ? -15.242 1.657 12.762 1.00 98.06 115 ILE A C 1
ATOM 858 O O . ILE A 1 115 ? -14.552 2.560 13.250 1.00 98.06 115 ILE A O 1
ATOM 862 N N . HIS A 1 116 ? -16.426 1.901 12.206 1.00 96.81 116 HIS A N 1
ATOM 863 C CA . HIS A 1 116 ? -16.969 3.237 12.010 1.00 96.81 116 HIS A CA 1
ATOM 864 C C . HIS A 1 116 ? -17.930 3.641 13.131 1.00 96.81 116 HIS A C 1
ATOM 866 O O . HIS A 1 116 ? -18.935 2.975 13.368 1.00 96.81 116 HIS A O 1
ATOM 872 N N . ARG A 1 117 ? -17.643 4.797 13.753 1.00 95.44 117 ARG A N 1
ATOM 873 C CA . ARG A 1 117 ? -18.479 5.464 14.771 1.00 95.44 117 ARG A CA 1
ATOM 874 C C . ARG A 1 117 ? -18.719 4.626 16.033 1.00 95.44 117 ARG A C 1
ATOM 876 O O . ARG A 1 117 ? -19.820 4.631 16.571 1.00 95.44 117 ARG A O 1
ATOM 883 N N . ALA A 1 118 ? -17.681 3.959 16.524 1.00 97.88 118 ALA A N 1
ATOM 884 C CA . ALA A 1 118 ? -17.734 3.264 17.802 1.00 97.88 118 ALA A CA 1
ATOM 885 C C . ALA A 1 118 ? -17.819 4.267 18.965 1.00 97.88 118 ALA A C 1
ATOM 887 O O . ALA A 1 118 ? -17.076 5.246 18.995 1.00 97.88 118 ALA A O 1
ATOM 888 N N . THR A 1 119 ? -18.696 4.022 19.929 1.00 98.44 119 THR A N 1
ATOM 889 C CA . THR A 1 119 ? -18.800 4.773 21.181 1.00 98.44 119 THR A CA 1
ATOM 890 C C . THR A 1 119 ? -17.723 4.299 22.155 1.00 98.44 119 THR A C 1
ATOM 892 O O . THR A 1 119 ? -17.681 3.122 22.505 1.00 98.44 119 THR A O 1
ATOM 895 N N . VAL A 1 120 ? -16.876 5.203 22.643 1.00 98.31 120 VAL A N 1
ATOM 896 C CA . VAL A 1 120 ? -15.905 4.914 23.709 1.00 98.31 120 VAL A CA 1
ATOM 897 C C . VAL A 1 120 ? -16.655 4.503 24.975 1.00 98.31 120 VAL A C 1
ATOM 899 O O . VAL A 1 120 ? -17.476 5.264 25.486 1.00 98.31 120 VAL A O 1
ATOM 902 N N . THR A 1 121 ? -16.382 3.307 25.491 1.00 98.00 121 THR A N 1
ATOM 903 C CA . THR A 1 121 ? -17.037 2.773 26.694 1.00 98.00 121 THR A CA 1
ATOM 904 C C . THR A 1 121 ? -16.271 3.099 27.968 1.00 98.00 121 THR A C 1
ATOM 906 O O . THR A 1 121 ? -16.889 3.251 29.020 1.00 98.00 121 THR A O 1
ATOM 909 N N . ASP A 1 122 ? -14.945 3.225 27.886 1.00 96.81 122 ASP A N 1
ATOM 910 C CA . ASP A 1 122 ? -14.087 3.528 29.032 1.00 96.81 122 ASP A CA 1
ATOM 911 C C . ASP A 1 122 ? -12.776 4.222 28.597 1.00 96.81 122 ASP A C 1
ATOM 913 O O . ASP A 1 122 ? -12.404 4.228 27.421 1.00 96.81 122 ASP A O 1
ATOM 917 N N . ALA A 1 123 ? -12.068 4.839 29.542 1.00 95.19 123 ALA A N 1
ATOM 918 C CA . ALA A 1 123 ? -10.767 5.460 29.315 1.00 95.19 123 ALA A CA 1
ATOM 919 C C . ALA A 1 123 ? -9.866 5.281 30.548 1.00 95.19 123 ALA A C 1
ATOM 921 O O . ALA A 1 123 ? -10.040 5.947 31.572 1.00 95.19 123 ALA A O 1
ATOM 922 N N . ASN A 1 124 ? -8.866 4.400 30.454 1.00 92.88 124 ASN A N 1
ATOM 923 C CA . ASN A 1 124 ? -8.015 4.027 31.582 1.00 92.88 124 ASN A CA 1
ATOM 924 C C . ASN A 1 124 ? -6.584 4.564 31.448 1.00 92.88 124 ASN A C 1
ATOM 926 O O . ASN A 1 124 ? -5.702 3.939 30.856 1.00 92.88 124 ASN A O 1
ATOM 930 N N . LEU A 1 125 ? -6.326 5.704 32.090 1.00 90.56 125 LEU A N 1
ATOM 931 C CA . LEU A 1 125 ? -5.019 6.367 32.084 1.00 90.56 125 LEU A CA 1
ATOM 932 C C . LEU A 1 125 ? -3.879 5.524 32.684 1.00 90.56 125 LEU A C 1
ATOM 934 O O . LEU A 1 125 ? -2.726 5.697 32.295 1.00 90.56 125 LEU A O 1
ATOM 938 N N . ASN A 1 126 ? -4.179 4.643 33.639 1.00 87.81 126 ASN A N 1
ATOM 939 C CA . ASN A 1 126 ? -3.160 3.910 34.396 1.00 87.81 126 ASN A CA 1
ATOM 940 C C . ASN A 1 126 ? -2.786 2.562 33.758 1.00 87.81 126 ASN A C 1
ATOM 942 O O . ASN A 1 126 ? -1.945 1.845 34.298 1.00 87.81 126 ASN A O 1
ATOM 946 N N . TYR A 1 127 ? -3.403 2.207 32.630 1.00 85.25 127 TYR A N 1
ATOM 947 C CA . TYR A 1 127 ? -3.085 0.997 31.876 1.00 85.25 127 TYR A CA 1
ATOM 948 C C . TYR A 1 127 ? -1.989 1.247 30.822 1.00 85.25 127 TYR A C 1
ATOM 950 O O . TYR A 1 127 ? -1.669 2.387 30.480 1.00 85.25 127 TYR A O 1
ATOM 958 N N . VAL A 1 128 ? -1.395 0.175 30.292 1.00 78.88 128 VAL A N 1
ATOM 959 C CA . VAL A 1 128 ? -0.370 0.249 29.239 1.00 78.88 128 VAL A CA 1
ATOM 960 C C . VAL A 1 128 ? -1.004 0.734 27.928 1.00 78.88 128 VAL A C 1
ATOM 962 O O . VAL A 1 128 ? -2.007 0.188 27.475 1.00 78.88 128 VAL A O 1
ATOM 965 N N . GLY A 1 129 ? -0.428 1.779 27.323 1.00 77.19 129 GLY A N 1
ATOM 966 C CA . GLY A 1 129 ? -1.008 2.466 26.161 1.00 77.19 129 GLY A CA 1
ATOM 967 C C . GLY A 1 129 ? -1.386 1.513 25.027 1.00 77.19 129 GLY A C 1
ATOM 968 O O . GLY A 1 129 ? -0.516 0.810 24.527 1.00 77.19 129 GLY A O 1
ATOM 969 N N . SER A 1 130 ? -2.675 1.484 24.686 1.00 93.31 130 SER A N 1
ATOM 970 C CA . SER A 1 130 ? -3.342 0.605 23.710 1.00 93.31 130 SER A CA 1
ATOM 971 C C . SER A 1 130 ? -4.792 1.079 23.513 1.00 93.31 130 SER A C 1
ATOM 973 O O . SER A 1 130 ? -5.250 1.990 24.212 1.00 93.31 130 SER A O 1
ATOM 975 N N . ILE A 1 131 ? -5.535 0.443 22.611 1.00 97.56 131 ILE A N 1
ATOM 976 C CA . ILE A 1 131 ? -7.001 0.477 22.617 1.00 97.56 131 ILE A CA 1
ATOM 977 C C . ILE A 1 131 ? -7.538 -0.942 22.804 1.00 97.56 131 ILE A C 1
ATOM 979 O O . ILE A 1 131 ? -7.199 -1.845 22.045 1.00 97.56 131 ILE A O 1
ATOM 983 N N . THR A 1 132 ? -8.363 -1.151 23.824 1.00 97.69 132 THR A N 1
ATOM 984 C CA . THR A 1 132 ? -9.109 -2.401 23.982 1.00 97.69 132 THR A CA 1
ATOM 985 C C . THR A 1 132 ? -10.385 -2.308 23.160 1.00 97.69 132 THR A C 1
ATOM 987 O O . THR A 1 132 ? -11.145 -1.355 23.324 1.00 97.69 132 THR A O 1
ATOM 990 N N . VAL A 1 133 ? -10.615 -3.285 22.291 1.00 98.25 133 VAL A N 1
ATOM 991 C CA . VAL A 1 133 ? -11.791 -3.346 21.416 1.00 98.25 133 VAL A CA 1
ATOM 992 C C . VAL A 1 133 ? -12.432 -4.716 21.571 1.00 98.25 133 VAL A C 1
ATOM 994 O O . VAL A 1 133 ? -11.714 -5.713 21.638 1.00 98.25 133 VAL A O 1
ATOM 997 N N . ASP A 1 134 ? -13.761 -4.773 21.636 1.00 98.25 134 ASP A N 1
ATOM 998 C CA . ASP A 1 134 ? -14.507 -6.031 21.578 1.00 98.25 134 ASP A CA 1
ATOM 999 C C . ASP A 1 134 ? -13.966 -6.917 20.451 1.00 98.25 134 ASP A C 1
ATOM 1001 O O . ASP A 1 134 ? -13.880 -6.512 19.288 1.00 98.25 134 ASP A O 1
ATOM 1005 N N . ARG A 1 135 ? -13.585 -8.140 20.811 1.00 97.75 135 ARG A N 1
ATOM 1006 C CA . ARG A 1 135 ? -12.965 -9.069 19.878 1.00 97.75 135 ARG A CA 1
ATOM 1007 C C . ARG A 1 135 ? -13.878 -9.453 18.709 1.00 97.75 135 ARG A C 1
ATOM 1009 O O . ARG A 1 135 ? -13.360 -9.708 17.630 1.00 97.75 135 ARG A O 1
ATOM 1016 N N . ASP A 1 136 ? -15.199 -9.462 18.879 1.00 97.88 136 ASP A N 1
ATOM 1017 C CA . ASP A 1 136 ? -16.122 -9.691 17.759 1.00 97.88 136 ASP A CA 1
ATOM 1018 C C . ASP A 1 136 ? -16.008 -8.565 16.718 1.00 97.88 136 ASP A C 1
ATOM 1020 O O . ASP A 1 136 ? -16.038 -8.828 15.519 1.00 97.88 136 ASP A O 1
ATOM 1024 N N . LEU A 1 137 ? -15.800 -7.318 17.156 1.00 98.06 137 LEU A N 1
ATOM 1025 C CA . LEU A 1 137 ? -15.609 -6.176 16.257 1.00 98.06 137 LEU A CA 1
ATOM 1026 C C . LEU A 1 137 ? -14.246 -6.207 15.561 1.00 98.06 137 LEU A C 1
ATOM 1028 O O . LEU A 1 137 ? -14.158 -5.854 14.387 1.00 98.06 137 LEU A O 1
ATOM 1032 N N . LEU A 1 138 ? -13.196 -6.627 16.274 1.00 97.88 138 LEU A N 1
ATOM 1033 C CA . LEU A 1 138 ? -11.867 -6.821 15.692 1.00 97.88 138 LEU A CA 1
ATOM 1034 C C . LEU A 1 138 ? -11.876 -7.926 14.633 1.00 97.88 138 LEU A C 1
ATOM 1036 O O . LEU A 1 138 ? -11.376 -7.704 13.536 1.00 97.88 138 LEU A O 1
ATOM 1040 N N . ASP A 1 139 ? -12.492 -9.073 14.930 1.00 97.38 139 ASP A N 1
ATOM 1041 C CA . ASP A 1 139 ? -12.604 -10.184 13.983 1.00 97.38 139 ASP A CA 1
ATOM 1042 C C . ASP A 1 139 ? -13.399 -9.765 12.730 1.00 97.38 139 ASP A C 1
ATOM 1044 O O . ASP A 1 139 ? -12.987 -10.071 11.614 1.00 97.38 139 ASP A O 1
ATOM 1048 N N . LEU A 1 140 ? -14.504 -9.023 12.894 1.00 97.00 140 LEU A N 1
ATOM 1049 C CA . LEU A 1 140 ? -15.301 -8.511 11.769 1.00 97.00 140 LEU A CA 1
ATOM 1050 C C . LEU A 1 140 ? -14.556 -7.483 10.917 1.00 97.00 140 LEU A C 1
ATOM 1052 O O . LEU A 1 140 ? -14.780 -7.413 9.715 1.00 97.00 140 LEU A O 1
ATOM 1056 N N . ALA A 1 141 ? -13.705 -6.665 11.533 1.00 96.75 141 ALA A N 1
ATOM 1057 C CA . ALA A 1 141 ? -12.893 -5.685 10.826 1.00 96.75 141 ALA A CA 1
ATOM 1058 C C . ALA A 1 141 ? -11.562 -6.269 10.330 1.00 96.75 141 ALA A C 1
ATOM 1060 O O . ALA A 1 141 ? -10.738 -5.503 9.846 1.00 96.75 141 ALA A O 1
ATOM 1061 N N . ASP A 1 142 ? -11.309 -7.572 10.475 1.00 96.81 142 ASP A N 1
ATOM 1062 C CA . ASP A 1 142 ? -10.004 -8.182 10.203 1.00 96.81 142 ASP A CA 1
ATOM 1063 C C . ASP A 1 142 ? -8.852 -7.386 10.854 1.00 96.81 142 ASP A C 1
ATOM 1065 O O . ASP A 1 142 ? -7.938 -6.899 10.192 1.00 96.81 142 ASP A O 1
ATOM 1069 N N . VAL A 1 143 ? -8.924 -7.160 12.167 1.00 97.75 143 VAL A N 1
ATOM 1070 C CA . VAL A 1 143 ? -7.868 -6.490 12.942 1.00 97.75 143 VAL A CA 1
ATOM 1071 C C . VAL A 1 143 ? -7.306 -7.466 13.962 1.00 97.75 143 VAL A C 1
ATOM 1073 O O . VAL A 1 143 ? -8.023 -7.972 14.825 1.00 97.75 143 VAL A O 1
ATOM 1076 N N . HIS A 1 144 ? -6.002 -7.709 13.906 1.00 97.38 144 HIS A N 1
ATOM 1077 C CA . HIS A 1 144 ? -5.341 -8.585 14.861 1.00 97.38 144 HIS A CA 1
ATOM 1078 C C . HIS A 1 144 ? -5.016 -7.883 16.184 1.00 97.38 144 HIS A C 1
ATOM 1080 O O . HIS A 1 144 ? -4.779 -6.676 16.265 1.00 97.38 144 HIS A O 1
ATOM 1086 N N . GLU A 1 145 ? -4.938 -8.672 17.255 1.00 96.94 145 GLU A N 1
ATOM 1087 C CA . GLU A 1 145 ? -4.348 -8.202 18.505 1.00 96.94 145 GLU A CA 1
ATOM 1088 C C . GLU A 1 145 ? -2.892 -7.778 18.271 1.00 96.94 145 GLU A C 1
ATOM 1090 O O . GLU A 1 145 ? -2.135 -8.454 17.575 1.00 96.94 145 GLU A O 1
ATOM 1095 N N . TYR A 1 146 ? -2.517 -6.643 18.858 1.00 96.88 146 TYR A N 1
ATOM 109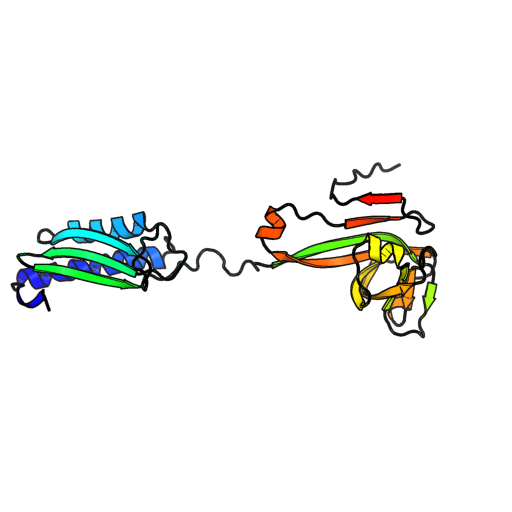6 C CA . TYR A 1 146 ? -1.253 -5.934 18.653 1.00 96.88 146 TYR A CA 1
ATOM 1097 C C . TYR A 1 146 ? -1.064 -5.296 17.269 1.00 96.88 146 TYR A C 1
ATOM 1099 O O . TYR A 1 146 ? -0.007 -4.716 17.012 1.00 96.88 146 TYR A O 1
ATOM 1107 N N . GLU A 1 147 ? -2.074 -5.321 16.398 1.00 98.06 147 GLU A N 1
ATOM 1108 C CA . GLU A 1 147 ? -2.032 -4.588 15.136 1.00 98.06 147 GLU A CA 1
ATOM 1109 C C . GLU A 1 147 ? -2.069 -3.076 15.382 1.00 98.06 147 GLU A C 1
ATOM 1111 O O . GLU A 1 147 ? -2.799 -2.580 16.249 1.00 98.06 147 GLU A O 1
ATOM 1116 N N . LYS A 1 148 ? -1.261 -2.334 14.615 1.00 97.94 148 LYS A N 1
ATOM 1117 C CA . LYS A 1 148 ? -1.248 -0.872 14.650 1.00 97.94 148 LYS A CA 1
ATOM 1118 C C . LYS A 1 148 ? -2.580 -0.347 14.121 1.00 97.94 148 LYS A C 1
ATOM 1120 O O . LYS A 1 148 ? -2.965 -0.640 12.996 1.00 97.94 148 LYS A O 1
ATOM 1125 N N . VAL A 1 149 ? -3.218 0.523 14.894 1.00 98.19 149 VAL A N 1
ATOM 1126 C CA . VAL A 1 149 ? -4.460 1.193 14.514 1.00 98.19 149 VAL A CA 1
ATOM 1127 C C . VAL A 1 149 ? -4.319 2.705 14.603 1.00 98.19 149 VAL A C 1
ATOM 1129 O O . VAL A 1 149 ? -3.654 3.252 15.487 1.00 98.19 149 VAL A O 1
ATOM 1132 N N . SER A 1 150 ? -4.983 3.390 13.683 1.00 98.38 150 SER A N 1
ATOM 1133 C CA . SER A 1 150 ? -5.259 4.819 13.773 1.00 98.38 150 SER A CA 1
ATOM 1134 C C . SER A 1 150 ? -6.617 5.019 14.434 1.00 98.38 150 SER A C 1
ATOM 1136 O O . SER A 1 150 ? -7.593 4.382 14.046 1.00 98.38 150 SER A O 1
ATOM 1138 N N . VAL A 1 151 ? -6.697 5.919 15.409 1.00 98.19 151 VAL A N 1
ATOM 1139 C CA . VAL A 1 151 ? -7.938 6.266 16.108 1.00 98.19 151 VAL A CA 1
ATOM 1140 C C . VAL A 1 151 ? -8.260 7.729 15.843 1.00 98.19 151 VAL A C 1
ATOM 1142 O O . VAL A 1 151 ? -7.439 8.622 16.073 1.00 98.19 151 VAL A O 1
ATOM 1145 N N . LEU A 1 152 ? -9.461 7.968 15.323 1.00 98.25 152 LEU A N 1
ATOM 1146 C CA . LEU A 1 152 ? -9.971 9.287 14.967 1.00 98.25 152 LEU A CA 1
ATOM 1147 C C . LEU A 1 152 ? -11.161 9.608 15.866 1.00 98.25 152 LEU A C 1
ATOM 1149 O O . LEU A 1 152 ? -12.221 9.010 15.703 1.00 98.25 152 LEU A O 1
ATOM 1153 N N . ASN A 1 153 ? -11.004 10.538 16.800 1.00 98.31 153 ASN A N 1
ATOM 1154 C CA . ASN A 1 153 ? -12.096 10.976 17.662 1.00 98.31 153 ASN A CA 1
ATOM 1155 C C . ASN A 1 153 ? -12.935 12.038 16.933 1.00 98.31 153 ASN A C 1
ATOM 1157 O O . ASN A 1 153 ? -12.435 13.109 16.589 1.00 98.31 153 ASN A O 1
ATOM 1161 N N . ILE A 1 154 ? -14.207 11.729 16.681 1.00 97.44 154 ILE A N 1
ATOM 1162 C CA . ILE A 1 154 ? -15.161 12.597 15.978 1.00 97.44 154 ILE A CA 1
ATOM 1163 C C . ILE A 1 154 ? -15.531 13.801 16.848 1.00 97.44 154 ILE A C 1
ATOM 1165 O O . ILE A 1 154 ? -15.689 14.903 16.330 1.00 97.44 154 ILE A O 1
ATOM 1169 N N . ASN A 1 155 ? -15.647 13.602 18.160 1.00 97.94 155 ASN A N 1
ATOM 1170 C CA . ASN A 1 155 ? -16.093 14.629 19.094 1.00 97.94 155 ASN A CA 1
ATOM 1171 C C . ASN A 1 155 ? -15.018 15.700 19.311 1.00 97.94 155 ASN A C 1
ATOM 1173 O O . ASN A 1 155 ? -15.331 16.887 19.373 1.00 97.94 155 ASN A O 1
ATOM 1177 N N . THR A 1 156 ? -13.752 15.292 19.427 1.00 96.94 156 THR A N 1
ATOM 1178 C CA . THR A 1 156 ? -12.640 16.205 19.752 1.00 96.94 156 THR A CA 1
ATOM 1179 C C . THR A 1 156 ? -11.780 16.583 18.546 1.00 96.94 156 THR A C 1
ATOM 1181 O O . THR A 1 156 ? -10.997 17.528 18.622 1.00 96.94 156 THR A O 1
ATOM 1184 N N . GLY A 1 157 ? -11.882 15.841 17.440 1.00 96.94 157 GLY A N 1
ATOM 1185 C CA . GLY A 1 157 ? -10.996 15.969 16.281 1.00 96.94 157 GLY A CA 1
ATOM 1186 C C . GLY A 1 157 ? -9.599 15.373 16.491 1.00 96.94 157 GLY A C 1
ATOM 1187 O O . GLY A 1 157 ? -8.769 15.446 15.583 1.00 96.94 157 GLY A O 1
ATOM 1188 N N . ALA A 1 158 ? -9.316 14.781 17.658 1.00 97.50 158 ALA A N 1
ATOM 1189 C CA . ALA A 1 158 ? -8.029 14.156 17.936 1.00 97.50 158 ALA A CA 1
ATOM 1190 C C . ALA A 1 158 ? -7.764 12.983 16.979 1.00 97.50 158 ALA A C 1
ATOM 1192 O O . ALA A 1 158 ? -8.646 12.172 16.690 1.00 97.50 158 ALA A O 1
ATOM 1193 N N . ARG A 1 159 ? -6.521 12.882 16.498 1.00 98.12 159 ARG A N 1
ATOM 1194 C CA . ARG A 1 159 ? -6.052 11.807 15.616 1.00 98.12 159 ARG A CA 1
ATOM 1195 C C . ARG A 1 159 ? -4.750 11.267 16.175 1.00 98.12 159 ARG A C 1
ATOM 1197 O O . ARG A 1 159 ? -3.815 12.039 16.382 1.00 98.12 159 ARG A O 1
ATOM 1204 N N . PHE A 1 160 ? -4.695 9.973 16.438 1.00 96.62 160 PHE A N 1
ATOM 1205 C CA . PHE A 1 160 ? -3.521 9.349 17.036 1.00 96.62 160 PHE A CA 1
ATOM 1206 C C . PHE A 1 160 ? -3.406 7.884 16.630 1.00 96.62 160 PHE A C 1
ATOM 1208 O O . PHE A 1 160 ? -4.342 7.295 16.096 1.00 96.62 160 PHE A O 1
ATOM 1215 N N . GLU A 1 161 ? -2.238 7.307 16.883 1.00 97.19 161 GLU A N 1
ATOM 1216 C CA . GLU A 1 161 ? -1.928 5.916 16.571 1.00 97.19 161 GLU A CA 1
ATOM 1217 C C . GLU A 1 161 ? -1.645 5.144 17.860 1.00 97.19 161 GLU A C 1
ATOM 1219 O O . GLU A 1 161 ? -1.058 5.671 18.808 1.00 97.19 161 GLU A O 1
ATOM 1224 N N . THR A 1 162 ? -2.067 3.887 17.897 1.00 96.25 162 THR A N 1
ATOM 1225 C CA . THR A 1 162 ? -1.767 2.940 18.975 1.00 96.25 162 THR A CA 1
ATOM 1226 C C . THR A 1 162 ? -1.866 1.511 18.429 1.00 96.25 162 THR A C 1
ATOM 1228 O O . THR A 1 162 ? -1.819 1.326 17.216 1.00 96.25 162 THR A O 1
ATOM 1231 N N . TYR A 1 163 ? -1.976 0.499 19.286 1.00 96.75 163 TYR A N 1
ATOM 1232 C CA . TYR A 1 163 ? -2.247 -0.881 18.884 1.00 96.75 163 TYR A CA 1
ATOM 1233 C C . TYR A 1 163 ? -3.493 -1.435 19.584 1.00 96.75 163 TYR A C 1
ATOM 1235 O O . TYR A 1 163 ? -3.841 -0.994 20.686 1.00 96.75 163 TYR A O 1
ATOM 1243 N N . ALA A 1 164 ? -4.166 -2.386 18.934 1.00 97.44 164 ALA A N 1
ATOM 1244 C CA . ALA A 1 164 ? -5.376 -3.021 19.451 1.00 97.44 164 ALA A CA 1
ATOM 1245 C C . ALA A 1 164 ? -5.065 -4.137 20.466 1.00 97.44 164 ALA A C 1
ATOM 1247 O O . ALA A 1 164 ? -4.080 -4.861 20.330 1.00 97.44 164 ALA A O 1
ATOM 1248 N N . ILE A 1 165 ? -5.920 -4.297 21.475 1.00 97.00 165 ILE A N 1
ATOM 1249 C CA . ILE A 1 165 ? -5.932 -5.422 22.423 1.00 97.00 165 ILE A CA 1
ATOM 1250 C C . ILE A 1 165 ? -7.336 -6.022 22.451 1.00 97.00 165 ILE A C 1
ATOM 1252 O O . ILE A 1 165 ? -8.328 -5.290 22.392 1.00 97.00 165 ILE A O 1
ATOM 1256 N N . ASN A 1 166 ? -7.417 -7.344 22.597 1.00 97.44 166 ASN A N 1
ATOM 1257 C CA . ASN A 1 166 ? -8.690 -8.046 22.687 1.00 97.44 166 ASN A CA 1
ATOM 1258 C C . ASN A 1 166 ? -9.466 -7.670 23.959 1.00 97.44 166 ASN A C 1
ATOM 1260 O O . ASN A 1 166 ? -9.026 -7.921 25.083 1.00 97.44 166 ASN A O 1
ATOM 1264 N N . GLY A 1 167 ? -10.659 -7.116 23.770 1.00 96.12 167 GLY A N 1
ATOM 1265 C CA . GLY A 1 167 ? -11.700 -7.040 24.783 1.00 96.12 167 GLY A CA 1
ATOM 1266 C C . GLY A 1 167 ? -12.531 -8.330 24.849 1.00 96.12 167 GLY A C 1
ATOM 1267 O O . GLY A 1 167 ? -12.428 -9.198 23.976 1.00 96.12 167 GLY A O 1
ATOM 1268 N N . PRO A 1 168 ? -13.372 -8.482 25.884 1.00 96.69 168 PRO A N 1
ATOM 1269 C CA . PRO A 1 168 ? -14.397 -9.521 25.927 1.00 96.69 168 PRO A CA 1
ATOM 1270 C C . PRO A 1 168 ? -15.293 -9.494 24.678 1.00 96.69 168 PRO A C 1
ATOM 1272 O O . PRO A 1 168 ? -15.646 -8.423 24.195 1.00 96.69 168 PRO A O 1
ATOM 1275 N N . ARG A 1 169 ? -15.675 -10.677 24.184 1.00 97.25 169 ARG A N 1
ATOM 1276 C CA . ARG A 1 169 ? -16.592 -10.820 23.042 1.00 97.25 169 ARG A CA 1
ATOM 1277 C C . ARG A 1 169 ? -18.014 -10.382 23.395 1.00 97.25 169 ARG A C 1
ATOM 1279 O O . ARG A 1 169 ? -18.502 -10.720 24.478 1.00 97.25 169 ARG A O 1
ATOM 1286 N N . GLY A 1 170 ? -18.675 -9.707 22.460 1.00 94.56 170 GLY A N 1
ATOM 1287 C CA . GLY A 1 170 ? -20.098 -9.362 22.500 1.00 94.56 170 GLY A CA 1
ATOM 1288 C C . GLY A 1 170 ? -20.476 -8.335 23.568 1.00 94.56 170 GLY A C 1
ATOM 1289 O O . GLY A 1 170 ? -21.646 -8.229 23.939 1.00 94.56 170 GLY A O 1
ATOM 1290 N N . ARG A 1 171 ? -19.497 -7.610 24.110 1.00 94.25 171 ARG A N 1
ATOM 1291 C CA . ARG A 1 171 ? -19.676 -6.641 25.196 1.00 94.25 171 ARG A CA 1
ATOM 1292 C C . ARG A 1 171 ? -19.591 -5.185 24.722 1.00 94.25 171 ARG A C 1
ATOM 1294 O O . ARG A 1 171 ? -19.910 -4.282 25.494 1.00 94.25 171 ARG A O 1
ATOM 1301 N N . GLY A 1 172 ? -19.195 -4.966 23.470 1.00 95.69 172 GLY A N 1
ATOM 1302 C CA . GLY A 1 172 ? -19.099 -3.663 22.820 1.00 95.69 172 GLY A CA 1
ATOM 1303 C C . GLY A 1 172 ? -18.003 -2.769 23.396 1.00 95.69 172 GLY A C 1
ATOM 1304 O O . GLY A 1 172 ? -18.107 -1.551 23.275 1.00 95.69 172 GLY A O 1
ATOM 1305 N N . ASP A 1 173 ? -16.991 -3.330 24.067 1.00 97.50 173 ASP A N 1
ATOM 1306 C CA . ASP A 1 173 ? -15.943 -2.536 24.708 1.00 97.50 173 ASP A CA 1
ATOM 1307 C C . ASP A 1 173 ? -15.126 -1.741 23.680 1.00 97.50 173 ASP A C 1
ATOM 1309 O O . ASP A 1 173 ? -14.656 -2.282 22.682 1.00 97.50 173 ASP A O 1
ATOM 1313 N N . ILE A 1 174 ? -14.921 -0.457 23.971 1.00 98.19 174 ILE A N 1
ATOM 1314 C CA . ILE A 1 174 ? -14.007 0.452 23.280 1.00 98.19 174 ILE A CA 1
ATOM 1315 C C . ILE A 1 174 ? -13.324 1.270 24.377 1.00 98.19 174 ILE A C 1
ATOM 1317 O O . ILE A 1 174 ? -13.857 2.285 24.827 1.00 98.19 174 ILE A O 1
ATOM 1321 N N . CYS A 1 175 ? -12.172 0.806 24.858 1.00 97.75 175 CYS A N 1
ATOM 1322 C CA . CYS A 1 175 ? -11.461 1.433 25.969 1.00 97.75 175 CYS A CA 1
ATOM 1323 C C . CYS A 1 175 ? -10.105 1.985 25.535 1.00 97.75 175 CYS A C 1
ATOM 1325 O O . CYS A 1 175 ? -9.253 1.254 25.028 1.00 97.75 175 CYS A O 1
ATOM 1327 N N . LEU A 1 176 ? -9.896 3.285 25.747 1.00 96.62 176 LEU A N 1
ATOM 1328 C CA . LEU A 1 176 ? -8.630 3.947 25.441 1.00 96.62 176 LEU A CA 1
ATOM 1329 C C . LEU A 1 176 ? -7.712 3.877 26.659 1.00 96.62 176 LEU A C 1
ATOM 1331 O O . LEU A 1 176 ? -8.031 4.412 27.720 1.00 96.62 176 LEU A O 1
ATOM 1335 N N . ASN A 1 177 ? -6.547 3.253 26.501 1.00 93.62 177 ASN A N 1
ATOM 1336 C CA . ASN A 1 177 ? -5.625 2.993 27.598 1.00 93.62 177 ASN A CA 1
ATOM 1337 C C . ASN A 1 177 ? -4.407 3.927 27.588 1.00 93.62 177 ASN A C 1
ATOM 1339 O O . ASN A 1 177 ? -3.939 4.396 26.546 1.00 93.62 177 ASN A O 1
ATOM 1343 N N . GLY A 1 178 ? -3.829 4.152 28.766 1.00 93.62 178 GLY A N 1
ATOM 1344 C CA . GLY A 1 178 ? -2.581 4.888 28.941 1.00 93.62 178 GLY A CA 1
ATOM 1345 C C . GLY A 1 178 ? -2.683 6.335 28.467 1.00 93.62 178 GLY A C 1
ATOM 1346 O O . GLY A 1 178 ? -3.657 7.034 28.737 1.00 93.62 178 GLY A O 1
ATOM 1347 N N . ALA A 1 179 ? -1.674 6.805 27.731 1.00 91.25 179 ALA A N 1
ATOM 1348 C CA . ALA A 1 179 ? -1.650 8.178 27.223 1.00 91.25 179 ALA A CA 1
ATOM 1349 C C . ALA A 1 179 ? -2.862 8.518 26.332 1.00 91.25 179 ALA A C 1
ATOM 1351 O O . ALA A 1 179 ? -3.313 9.665 26.343 1.00 91.25 179 ALA A O 1
ATOM 1352 N N . ALA A 1 180 ? -3.420 7.530 25.620 1.00 90.62 180 ALA A N 1
ATOM 1353 C CA . ALA A 1 180 ? -4.579 7.715 24.752 1.00 90.62 180 ALA A CA 1
ATOM 1354 C C . ALA A 1 180 ? -5.872 8.017 25.530 1.00 90.62 180 ALA A C 1
ATOM 1356 O O . ALA A 1 180 ? -6.755 8.683 24.996 1.00 90.62 180 ALA A O 1
ATOM 1357 N N . ALA A 1 181 ? -5.957 7.635 26.812 1.00 93.56 181 ALA A N 1
ATOM 1358 C CA . ALA A 1 181 ? -7.091 7.956 27.683 1.00 93.56 181 ALA A CA 1
ATOM 1359 C C . ALA A 1 181 ? -7.297 9.471 27.886 1.00 93.56 181 ALA A C 1
ATOM 1361 O O . ALA A 1 181 ? -8.354 9.898 28.329 1.00 93.56 181 ALA A O 1
ATOM 1362 N N . ARG A 1 182 ? -6.289 10.306 27.582 1.00 93.94 182 ARG A N 1
ATOM 1363 C CA . ARG A 1 182 ? -6.421 11.775 27.609 1.00 93.94 182 ARG A CA 1
ATOM 1364 C C . ARG A 1 182 ? -6.986 12.370 26.318 1.00 93.94 182 ARG A C 1
ATOM 1366 O O . ARG A 1 182 ? -7.229 13.570 26.274 1.00 93.94 182 ARG A O 1
ATOM 1373 N N . LEU A 1 183 ? -7.130 11.565 25.266 1.00 94.06 183 LEU A N 1
ATOM 1374 C CA . LEU A 1 183 ? -7.542 12.002 23.926 1.00 94.06 183 LEU A CA 1
ATOM 1375 C C . LEU A 1 183 ? -9.010 11.664 23.617 1.00 94.06 183 LEU A C 1
ATOM 1377 O O . LEU A 1 183 ? -9.506 12.000 22.539 1.00 94.06 183 LEU A O 1
ATOM 1381 N N . ALA A 1 184 ? -9.698 10.998 24.544 1.00 95.38 184 ALA A N 1
ATOM 1382 C CA . ALA A 1 184 ? -11.107 10.651 24.441 1.00 95.38 184 ALA A CA 1
ATOM 1383 C C . ALA A 1 184 ? -11.740 10.510 25.828 1.00 95.38 184 ALA A C 1
ATOM 1385 O O . ALA A 1 184 ? -11.062 10.166 26.797 1.00 95.38 184 ALA A O 1
ATOM 1386 N N . HIS A 1 185 ? -13.048 10.729 25.899 1.00 96.12 185 HIS A N 1
ATOM 1387 C CA . HIS A 1 185 ? -13.864 10.435 27.071 1.00 96.12 185 HIS A CA 1
ATOM 1388 C C . HIS A 1 185 ? -14.898 9.345 26.760 1.00 96.12 185 HIS A C 1
ATOM 1390 O O . HIS A 1 185 ? -15.325 9.227 25.610 1.00 96.12 185 HIS A O 1
ATOM 1396 N N . PRO A 1 186 ? -15.343 8.562 27.762 1.00 97.88 186 PRO A N 1
ATOM 1397 C CA . PRO A 1 186 ? -16.497 7.684 27.596 1.00 97.88 186 PRO A CA 1
ATOM 1398 C C . PRO A 1 186 ? -17.700 8.452 27.031 1.00 97.88 186 PRO A C 1
ATOM 1400 O O . PRO A 1 186 ? -18.038 9.530 27.523 1.00 97.88 186 PRO A O 1
ATOM 1403 N N . GLY A 1 187 ? -18.325 7.901 25.993 1.00 97.69 187 GLY A N 1
ATOM 1404 C CA . GLY A 1 187 ? -19.391 8.535 25.214 1.00 97.69 187 GLY A CA 1
ATOM 1405 C C . GLY A 1 187 ? -18.927 9.244 23.935 1.00 97.69 187 GLY A C 1
ATOM 1406 O O . GLY A 1 187 ? -19.769 9.543 23.087 1.00 97.69 187 GLY A O 1
ATOM 1407 N N . ASP A 1 188 ? -17.626 9.485 23.751 1.00 98.25 188 ASP A N 1
ATOM 1408 C CA . ASP A 1 188 ? -17.108 10.000 22.480 1.00 98.25 188 ASP A CA 1
ATOM 1409 C C . ASP A 1 188 ? -17.278 8.976 21.356 1.00 98.25 188 ASP A C 1
ATOM 1411 O O . ASP A 1 188 ? -17.173 7.770 21.573 1.00 98.25 188 ASP A O 1
ATOM 1415 N N . LEU A 1 189 ? -17.480 9.459 20.131 1.00 98.31 189 LEU A N 1
ATOM 1416 C CA . LEU A 1 189 ? -17.481 8.621 18.941 1.00 98.31 189 LEU A CA 1
ATOM 1417 C C . LEU A 1 189 ? -16.086 8.594 18.320 1.00 98.31 189 LEU A C 1
ATOM 1419 O O . LEU A 1 189 ? -15.488 9.637 18.050 1.00 98.31 189 LEU A O 1
ATOM 1423 N N . VAL A 1 190 ? -15.589 7.398 18.027 1.00 98.38 190 VAL A N 1
ATOM 1424 C CA . VAL A 1 190 ? -14.299 7.177 17.374 1.00 98.38 190 VAL A CA 1
ATOM 1425 C C . VAL A 1 190 ? -14.446 6.354 16.097 1.00 98.38 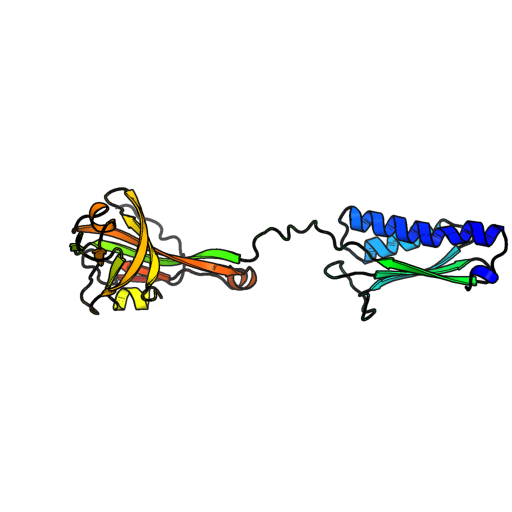190 VAL A C 1
ATOM 1427 O O . VAL A 1 190 ? -15.388 5.584 15.913 1.00 98.38 190 VAL A O 1
ATOM 1430 N N . ILE A 1 191 ? -13.489 6.522 15.189 1.00 98.44 191 ILE A N 1
ATOM 1431 C CA . ILE A 1 191 ? -13.279 5.643 14.040 1.00 98.44 191 ILE A CA 1
ATOM 1432 C C . ILE A 1 191 ? -11.917 4.984 14.229 1.00 98.44 191 ILE A C 1
ATOM 1434 O O . ILE A 1 191 ? -10.919 5.686 14.406 1.00 98.44 191 ILE A O 1
ATOM 1438 N N . ILE A 1 192 ? -11.882 3.656 14.190 1.00 98.44 192 ILE A N 1
ATOM 1439 C CA . ILE A 1 192 ? -10.660 2.858 14.327 1.00 98.44 192 ILE A CA 1
ATOM 1440 C C . ILE A 1 192 ? -10.341 2.296 12.945 1.00 98.44 192 ILE A C 1
ATOM 1442 O O . ILE A 1 192 ? -11.209 1.682 12.337 1.00 98.44 192 ILE A O 1
ATOM 1446 N N . LEU A 1 193 ? -9.143 2.549 12.424 1.00 97.81 193 LEU A N 1
ATOM 1447 C CA . LEU A 1 193 ? -8.715 2.161 11.073 1.00 97.81 193 LEU A CA 1
ATOM 1448 C C . LEU A 1 193 ? -7.385 1.421 11.126 1.00 97.81 193 LEU A C 1
ATOM 1450 O O . LEU A 1 193 ? -6.500 1.794 11.899 1.00 97.81 193 LEU A O 1
ATOM 1454 N N . THR A 1 194 ? -7.217 0.469 10.218 1.00 97.62 194 THR A N 1
ATOM 1455 C CA . THR A 1 194 ? -5.917 -0.118 9.884 1.00 97.62 194 THR A CA 1
ATOM 1456 C C . THR A 1 194 ? -5.625 0.034 8.392 1.00 97.62 194 THR A C 1
ATOM 1458 O O . THR A 1 194 ? -6.524 0.177 7.557 1.00 97.62 194 THR A O 1
ATOM 1461 N N . TYR A 1 195 ? -4.339 0.055 8.067 1.00 96.50 195 TYR A N 1
ATOM 1462 C CA . TYR A 1 195 ? -3.827 0.171 6.714 1.00 96.50 195 TYR A CA 1
ATOM 1463 C C . TYR A 1 195 ? -2.919 -1.013 6.416 1.00 96.50 195 TYR A C 1
ATOM 1465 O O . TYR A 1 195 ? -2.181 -1.462 7.291 1.00 96.50 195 TYR A O 1
ATOM 1473 N N . ALA A 1 196 ? -2.914 -1.451 5.164 1.00 93.25 196 ALA A N 1
ATOM 1474 C CA . ALA A 1 196 ? -1.973 -2.447 4.678 1.00 93.25 196 ALA A CA 1
ATOM 1475 C C . ALA A 1 196 ? -1.282 -1.955 3.406 1.00 93.25 196 ALA A C 1
ATOM 1477 O O . ALA A 1 196 ? -1.753 -1.036 2.730 1.00 93.25 196 ALA A O 1
ATOM 1478 N N . GLU A 1 197 ? -0.119 -2.532 3.129 1.00 91.69 197 GLU A N 1
ATOM 1479 C CA . GLU A 1 197 ? 0.586 -2.338 1.871 1.00 91.69 197 GLU A CA 1
ATOM 1480 C C . GLU A 1 197 ? 0.025 -3.305 0.830 1.00 91.69 197 GLU A C 1
ATOM 1482 O O . GLU A 1 197 ? -0.020 -4.503 1.082 1.00 91.69 197 GLU A O 1
ATOM 1487 N N . TYR A 1 198 ? -0.384 -2.771 -0.319 1.00 87.00 198 TYR A N 1
ATOM 1488 C CA . TYR A 1 198 ? -0.908 -3.535 -1.449 1.00 87.00 198 TYR A CA 1
ATOM 1489 C C . TYR A 1 198 ? -0.077 -3.266 -2.684 1.00 87.00 198 TYR A C 1
ATOM 1491 O O . TYR A 1 198 ? 0.241 -2.105 -2.968 1.00 87.00 198 TYR A O 1
ATOM 1499 N N . ASP A 1 199 ? 0.237 -4.309 -3.437 1.00 87.06 199 ASP A N 1
ATOM 1500 C CA . ASP A 1 199 ? 0.872 -4.152 -4.730 1.00 87.06 199 ASP A CA 1
ATOM 1501 C C . ASP A 1 199 ? -0.119 -3.752 -5.843 1.00 87.06 199 ASP A C 1
ATOM 1503 O O . ASP A 1 199 ? -1.342 -3.771 -5.689 1.00 87.06 199 ASP A O 1
ATOM 1507 N N . GLU A 1 200 ? 0.408 -3.318 -6.990 1.00 81.69 200 GLU A N 1
ATOM 1508 C CA . GLU A 1 200 ? -0.429 -2.883 -8.116 1.00 81.69 200 GLU A CA 1
ATOM 1509 C C . GLU A 1 200 ? -1.309 -4.028 -8.670 1.00 81.69 200 GLU A C 1
ATOM 1511 O O . GLU A 1 200 ? -2.399 -3.760 -9.170 1.00 81.69 200 GLU A O 1
ATOM 1516 N N . ALA A 1 201 ? -0.880 -5.293 -8.577 1.00 76.44 201 ALA A N 1
ATOM 1517 C CA . ALA A 1 201 ? -1.665 -6.432 -9.055 1.00 76.44 201 ALA A CA 1
ATOM 1518 C C . ALA A 1 201 ? -2.855 -6.719 -8.128 1.00 76.44 201 ALA A C 1
ATOM 1520 O O . ALA A 1 201 ? -3.964 -6.941 -8.619 1.00 76.44 201 ALA A O 1
ATOM 1521 N N . GLU A 1 202 ? -2.645 -6.645 -6.812 1.00 77.25 202 GLU A N 1
ATOM 1522 C CA . GLU A 1 202 ? -3.700 -6.733 -5.797 1.00 77.25 202 GLU A CA 1
ATOM 1523 C C . GLU A 1 202 ? -4.730 -5.610 -5.975 1.00 77.25 202 GLU A C 1
ATOM 1525 O O . GLU A 1 202 ? -5.934 -5.851 -5.932 1.00 77.25 202 GLU A O 1
ATOM 1530 N N . LEU A 1 203 ? -4.275 -4.389 -6.275 1.00 82.88 203 LEU A N 1
ATOM 1531 C CA . LEU A 1 203 ? -5.161 -3.241 -6.483 1.00 82.88 203 LEU A CA 1
ATOM 1532 C C . LEU A 1 203 ? -5.984 -3.327 -7.771 1.00 82.88 203 LEU A C 1
ATOM 1534 O O . LEU A 1 203 ? -7.168 -2.991 -7.760 1.00 82.88 203 LEU A O 1
ATOM 1538 N N . ILE A 1 204 ? -5.380 -3.776 -8.878 1.00 70.00 204 ILE A N 1
ATOM 1539 C CA . ILE A 1 204 ? -6.093 -4.012 -10.146 1.00 70.00 204 ILE A CA 1
ATOM 1540 C C . ILE A 1 204 ? -7.179 -5.082 -9.970 1.00 70.00 204 ILE A C 1
ATOM 1542 O O . ILE A 1 204 ? -8.204 -5.024 -10.648 1.00 70.00 204 ILE A O 1
ATOM 1546 N N . GLY A 1 205 ? -6.972 -6.026 -9.046 1.00 72.50 205 GLY A N 1
ATOM 1547 C CA . GLY A 1 205 ? -7.950 -7.048 -8.677 1.00 72.50 205 GLY A CA 1
ATOM 1548 C C . GLY A 1 205 ? -9.233 -6.514 -8.030 1.00 72.50 205 GLY A C 1
ATOM 1549 O O . GLY A 1 205 ? -10.186 -7.279 -7.924 1.00 72.50 205 GLY A O 1
ATOM 1550 N N . GLY A 1 206 ? -9.280 -5.227 -7.661 1.00 78.50 206 GLY A N 1
ATOM 1551 C CA . GLY A 1 206 ? -10.416 -4.604 -6.981 1.00 78.50 206 GLY A CA 1
ATOM 1552 C C . GLY A 1 206 ? -10.238 -4.621 -5.467 1.00 78.50 206 GLY A C 1
ATOM 1553 O O . GLY A 1 206 ? -10.889 -5.392 -4.776 1.00 78.50 206 GLY A O 1
ATOM 1554 N N . HIS A 1 207 ? -9.331 -3.786 -4.947 1.00 84.38 207 HIS A N 1
ATOM 1555 C CA . HIS A 1 207 ? -9.189 -3.606 -3.497 1.00 84.38 207 HIS A CA 1
ATOM 1556 C C . HIS A 1 207 ? -10.426 -2.926 -2.911 1.00 84.38 207 HIS A C 1
ATOM 1558 O O . HIS A 1 207 ? -10.721 -1.779 -3.263 1.00 84.38 207 HIS A O 1
ATOM 1564 N N . GLU A 1 208 ? -11.069 -3.585 -1.954 1.00 87.81 208 GLU A N 1
ATOM 1565 C CA . GLU A 1 208 ? -12.218 -3.047 -1.241 1.00 87.81 208 GLU A CA 1
ATOM 1566 C C . GLU A 1 208 ? -12.008 -3.178 0.284 1.00 87.81 208 GLU A C 1
ATOM 1568 O O . GLU A 1 208 ? -11.686 -4.259 0.781 1.00 87.81 208 GLU A O 1
ATOM 1573 N N . PRO A 1 209 ? -12.089 -2.075 1.053 1.00 91.94 209 PRO A N 1
ATOM 1574 C CA . PRO A 1 209 ? -11.837 -2.111 2.489 1.00 91.94 209 PRO A CA 1
ATOM 1575 C C . PRO A 1 209 ? -13.036 -2.646 3.273 1.00 91.94 209 PRO A C 1
ATOM 1577 O O . PRO A 1 209 ? -14.170 -2.236 3.033 1.00 91.94 209 PRO A O 1
ATOM 1580 N N . THR A 1 210 ? -12.783 -3.416 4.329 1.00 93.56 210 THR A N 1
ATOM 1581 C CA . THR A 1 210 ? -13.846 -3.856 5.242 1.00 93.56 210 THR A CA 1
ATOM 1582 C C . THR A 1 210 ? -14.327 -2.702 6.122 1.00 93.56 210 THR A C 1
ATOM 1584 O O . THR A 1 210 ? -13.550 -2.085 6.860 1.00 93.56 210 THR A O 1
ATOM 1587 N N . VAL A 1 211 ? -15.624 -2.404 6.087 1.00 95.12 211 VAL A N 1
ATOM 1588 C CA . VAL A 1 211 ? -16.247 -1.353 6.898 1.00 95.12 211 VAL A CA 1
ATOM 1589 C C . VAL A 1 211 ? -17.269 -1.957 7.853 1.00 95.12 211 VAL A C 1
ATOM 1591 O O . VAL A 1 211 ? -18.352 -2.351 7.438 1.00 95.12 211 VAL A O 1
ATOM 1594 N N . VAL A 1 212 ? -16.958 -1.949 9.150 1.00 96.12 212 VAL A N 1
ATOM 1595 C CA . VAL A 1 212 ? -17.891 -2.350 10.213 1.00 96.12 212 VAL A CA 1
ATOM 1596 C C . VAL A 1 212 ? -18.619 -1.113 10.728 1.00 96.12 212 VAL A C 1
ATOM 1598 O O . VAL A 1 212 ? -18.014 -0.245 11.363 1.00 96.12 212 VAL A O 1
ATOM 1601 N N . GLN A 1 213 ? -19.915 -1.011 10.450 1.00 94.94 213 GLN A N 1
ATOM 1602 C CA . GLN A 1 213 ? -20.761 0.100 10.874 1.00 94.94 213 GLN A CA 1
ATOM 1603 C C . GLN A 1 213 ? -21.444 -0.225 12.203 1.00 94.94 213 GLN A C 1
ATOM 1605 O O . GLN A 1 213 ? -22.076 -1.273 12.341 1.00 94.94 213 GLN A O 1
ATOM 1610 N N . LEU A 1 214 ? -21.346 0.691 13.169 1.00 95.56 214 LEU A N 1
ATOM 1611 C CA . LEU A 1 214 ? -21.934 0.520 14.497 1.00 95.56 214 LEU A CA 1
ATOM 1612 C C . LEU A 1 214 ? -23.062 1.519 14.776 1.00 95.56 214 LEU A C 1
ATOM 1614 O O . LEU A 1 214 ? -23.064 2.644 14.262 1.00 95.56 214 LEU A O 1
ATOM 1618 N N . ASN A 1 215 ? -23.991 1.116 15.647 1.00 94.12 215 ASN A N 1
ATOM 1619 C CA . ASN A 1 215 ? -24.911 2.029 16.326 1.00 94.12 215 ASN A CA 1
ATOM 1620 C C . ASN A 1 215 ? -24.309 2.588 17.633 1.00 94.12 215 ASN A C 1
ATOM 1622 O O . ASN A 1 215 ? -23.198 2.247 18.033 1.00 94.12 215 ASN A O 1
ATOM 1626 N N . SER A 1 216 ? -25.067 3.430 18.345 1.00 92.94 216 SER A N 1
ATOM 1627 C CA . SER A 1 216 ? -24.619 4.072 19.592 1.00 92.94 216 SER A CA 1
ATOM 1628 C C . SER A 1 216 ? -24.314 3.108 20.747 1.00 92.94 216 SER A C 1
ATOM 1630 O O . SER A 1 216 ? -23.638 3.508 21.695 1.00 92.94 216 SER A O 1
ATOM 1632 N N . ARG A 1 217 ? -24.783 1.855 20.679 1.00 95.19 217 ARG A N 1
ATOM 1633 C CA . ARG A 1 217 ? -24.511 0.788 21.655 1.00 95.19 217 ARG A CA 1
ATOM 1634 C C . ARG A 1 217 ? -23.357 -0.127 21.234 1.00 95.19 217 ARG A C 1
ATOM 1636 O O . ARG A 1 217 ? -23.165 -1.161 21.863 1.00 95.19 217 ARG A O 1
ATOM 1643 N N . ASN A 1 218 ? -22.608 0.241 20.192 1.00 97.50 218 ASN A N 1
ATOM 1644 C CA . ASN A 1 218 ? -21.569 -0.584 19.567 1.00 97.50 218 ASN A CA 1
ATOM 1645 C C . ASN A 1 218 ? -22.079 -1.919 19.007 1.00 97.50 218 ASN A C 1
ATOM 1647 O O . ASN A 1 218 ? -21.304 -2.855 18.834 1.00 97.50 218 ASN A O 1
ATOM 1651 N N . GLU A 1 219 ? -23.372 -2.010 18.691 1.00 95.75 219 GLU A N 1
ATOM 1652 C CA . GLU A 1 219 ? -23.918 -3.160 17.975 1.00 95.75 219 GLU A CA 1
ATOM 1653 C C . GLU A 1 219 ? -23.732 -2.935 16.472 1.00 95.75 219 GLU A C 1
ATOM 1655 O O . GLU A 1 219 ? -23.940 -1.826 15.965 1.00 95.75 219 GLU A O 1
ATOM 1660 N N . VAL A 1 220 ? -23.352 -3.997 15.766 1.00 95.69 220 VAL A N 1
ATOM 1661 C CA . VAL A 1 220 ? -23.135 -3.973 14.318 1.00 95.69 220 VAL A CA 1
ATOM 1662 C C . VAL A 1 220 ? -24.464 -3.753 13.605 1.00 95.69 220 VAL A C 1
ATOM 1664 O O . VAL A 1 220 ? -25.415 -4.510 13.801 1.00 95.69 220 VAL A O 1
ATOM 1667 N N . THR A 1 221 ? -24.529 -2.711 12.781 1.00 92.06 221 THR A N 1
ATOM 1668 C CA . THR A 1 221 ? -25.693 -2.420 11.934 1.00 92.06 221 THR A CA 1
ATOM 1669 C C . THR A 1 221 ? -25.484 -2.868 10.502 1.00 92.06 221 THR A C 1
ATOM 1671 O O . THR A 1 221 ? -26.448 -3.243 9.845 1.00 92.06 221 THR A O 1
ATOM 1674 N N . ASP A 1 222 ? -24.243 -2.797 10.023 1.00 88.44 222 ASP A N 1
ATOM 1675 C CA . ASP A 1 222 ? -23.878 -3.183 8.667 1.00 88.44 222 ASP A CA 1
ATOM 1676 C C . ASP A 1 222 ? -22.396 -3.572 8.612 1.00 88.44 222 ASP A C 1
ATOM 1678 O O . ASP A 1 222 ? -21.584 -3.069 9.397 1.00 88.44 222 ASP A O 1
ATOM 1682 N N . VAL A 1 223 ? -22.053 -4.461 7.687 1.00 84.25 223 VAL A N 1
ATOM 1683 C CA . VAL A 1 223 ? -20.669 -4.813 7.357 1.00 84.25 223 VAL A CA 1
ATOM 1684 C C . VAL A 1 223 ? -20.563 -4.781 5.845 1.00 84.25 223 VAL A C 1
ATOM 1686 O O . VAL A 1 223 ? -21.101 -5.650 5.162 1.00 84.25 223 VAL A O 1
ATOM 1689 N N . VAL A 1 224 ? -19.897 -3.751 5.331 1.00 82.75 224 VAL A N 1
ATOM 1690 C CA . VAL A 1 224 ? -19.791 -3.513 3.893 1.00 82.75 224 VAL A CA 1
ATOM 1691 C C . VAL A 1 224 ? -18.363 -3.811 3.472 1.00 82.75 224 VAL A C 1
ATOM 1693 O O . VAL A 1 224 ? -17.420 -3.232 4.013 1.00 82.75 224 VAL A O 1
ATOM 1696 N N . GLU A 1 225 ? -18.215 -4.724 2.519 1.00 67.00 225 GLU A N 1
ATOM 1697 C CA . GLU A 1 225 ? -16.933 -5.022 1.878 1.00 67.00 225 GLU A CA 1
ATOM 1698 C C . GLU A 1 225 ? -16.686 -4.147 0.648 1.00 67.00 225 GLU A C 1
ATOM 1700 O O . GLU A 1 225 ? -15.644 -4.295 0.059 1.00 67.00 225 GLU A O 1
ATOM 1705 N N . ASP A 1 226 ? -17.562 -3.192 0.315 1.00 54.75 226 ASP A N 1
ATOM 1706 C CA . ASP A 1 226 ? -17.477 -2.315 -0.861 1.00 54.75 226 ASP A CA 1
ATOM 1707 C C . ASP A 1 226 ? -17.559 -0.829 -0.444 1.00 54.75 226 ASP A C 1
ATOM 1709 O O . ASP A 1 226 ? -18.418 -0.417 0.345 1.00 54.75 226 ASP A O 1
ATOM 1713 N N . MET A 1 227 ? -16.684 0.019 -0.997 1.00 51.59 227 MET A N 1
ATOM 1714 C CA . MET A 1 227 ? -16.842 1.474 -0.924 1.00 51.59 227 MET A CA 1
ATOM 1715 C C . MET A 1 227 ? -17.889 1.929 -1.948 1.00 51.59 227 MET A C 1
ATOM 1717 O O . MET A 1 227 ? -17.614 2.758 -2.818 1.00 51.59 227 MET A O 1
ATOM 1721 N N . VAL A 1 228 ? -19.139 1.496 -1.783 1.00 46.00 228 VAL A N 1
ATOM 1722 C CA . VAL A 1 228 ? -20.238 2.300 -2.315 1.00 46.00 228 VAL A CA 1
ATOM 1723 C C . VAL A 1 228 ? -20.179 3.613 -1.534 1.00 46.00 228 VAL A C 1
ATOM 1725 O O . VAL A 1 228 ? -20.226 3.581 -0.299 1.00 46.00 228 VAL A O 1
ATOM 1728 N N . PRO A 1 229 ? -20.002 4.782 -2.179 1.00 42.47 229 PRO A N 1
ATOM 1729 C CA . PRO A 1 229 ? -20.082 6.042 -1.466 1.00 42.47 229 PRO A CA 1
ATOM 1730 C C . PRO A 1 229 ? -21.468 6.088 -0.834 1.00 42.47 229 PRO A C 1
ATOM 1732 O O . PRO A 1 229 ? -22.466 6.234 -1.537 1.00 42.47 229 PRO A O 1
ATOM 1735 N N . VAL A 1 230 ? -21.524 5.906 0.487 1.00 44.28 230 VAL A N 1
ATOM 1736 C CA . VAL A 1 230 ? -22.740 6.116 1.261 1.00 44.28 230 VAL A CA 1
ATOM 1737 C C . VAL A 1 230 ? -23.114 7.566 0.994 1.00 44.28 230 VAL A C 1
ATOM 1739 O O . VAL A 1 230 ? -22.453 8.494 1.465 1.00 44.28 230 VAL A O 1
ATOM 1742 N N . MET A 1 231 ? -24.099 7.755 0.121 1.00 35.09 231 MET A N 1
ATOM 1743 C CA . MET A 1 231 ? -24.722 9.040 -0.125 1.00 35.09 231 MET A CA 1
ATOM 1744 C C . MET A 1 231 ? -25.278 9.468 1.226 1.00 35.09 231 MET A C 1
ATOM 1746 O O . MET A 1 231 ? -26.206 8.850 1.738 1.00 35.09 231 MET A O 1
ATOM 1750 N N . TRP A 1 232 ? -24.650 10.461 1.849 1.00 41.56 232 TRP A N 1
ATOM 1751 C CA . TRP A 1 232 ? -25.151 11.032 3.087 1.00 41.56 232 TRP A CA 1
ATOM 1752 C C . TRP A 1 232 ? -26.487 11.711 2.774 1.00 41.56 232 TRP A C 1
ATOM 1754 O O . TRP A 1 232 ? -26.507 12.845 2.293 1.00 41.56 232 TRP A O 1
ATOM 1764 N N . GLU A 1 233 ? -27.601 11.021 3.008 1.00 36.59 233 GLU A N 1
ATOM 1765 C CA . GLU A 1 233 ? -28.875 11.698 3.225 1.00 36.59 233 GLU A CA 1
ATOM 1766 C C . GLU A 1 233 ? -28.761 12.410 4.571 1.00 36.59 233 GLU A C 1
ATOM 1768 O O . GLU A 1 233 ? -28.653 11.798 5.633 1.00 36.59 233 GLU A O 1
ATOM 1773 N N . VAL A 1 234 ? -28.651 13.732 4.494 1.00 35.91 234 VAL A N 1
ATOM 1774 C CA . VAL A 1 234 ? -28.693 14.615 5.652 1.00 35.91 234 VAL A CA 1
ATOM 1775 C C . VAL A 1 234 ? -30.175 14.822 5.966 1.00 35.91 234 VAL A C 1
ATOM 1777 O O . VAL A 1 234 ? -30.848 15.531 5.217 1.00 35.91 234 VAL A O 1
ATOM 1780 N N . GLU A 1 235 ? -30.684 14.175 7.017 1.00 34.12 235 GLU A N 1
ATOM 1781 C CA . GLU A 1 235 ? -31.937 14.579 7.682 1.00 34.12 235 GLU A CA 1
ATOM 1782 C C . GLU A 1 235 ? -31.686 15.722 8.675 1.00 34.12 235 GLU A C 1
ATOM 1784 O O . GLU A 1 235 ? -30.677 15.663 9.421 1.00 34.12 235 GLU A O 1
#

Sequence (235 aa):
SRNAYLGTDDRTAAVVLSRALAAAAGLAEEGADDAARIERAALAVMAAEPRCEPEYAAVVHPDTFARQDRLEAPALLCVAARVGPARLIDNRELPVPTTRRTNVPRARTMLKSKIHRATVTDANLNYVGSITVDRDLLDLADVHEYEKVSVLNINTGARFETYAINGPRGRGDICLNGAAARLAHPGDLVIILTYAEYDEAELIGGHEPTVVQLNSRNEVTDVVEDMVPVMWEVE

Secondary structure (DSSP, 8-state):
-GGGG--HHHHHHHHHHHHHHHHHHHHHHTT--BHHHHHHHHHHHHHTSTTEEEEEEEEE-TTT--B-SB-SS-EEEEEEEEETTEEEEEEEEEPPPTTS-TTS-SEEEEEEEEEEEEEP-EEETTSPSEEEEEHHHHHHTT--TT-EEEEEETTT--EEEEEEEEEPTTS--EEEEGGGGGS--TT-EEEEEEEEEEEHHHHHTT---EEEEE-TTS-EEEEESS---------

pLDDT: mean 89.09, std 14.54, range [34.12, 98.44]

Foldseek 3Di:
DLCVPDDPVLVVLVCLQVVLQVQLLVCVVVPDWQQVVSFVSSVVSQVVRPQKAWDGKFKAAPPPRHGDRTLPDWIKIKTWIDGPPGIDIDIDTHDRRCPPPPVPPQWDWDWAFKEFFQFAAEEAQPFDFEKEFAVVSCVQQVFDFQAKKWKAWPVQRDIDIHGYHHDHHPQSHTYGYHPRSVVDHGGITMMITDIDIDGPVRVVVPQFHWYFYADSRNDTPDIDRHPPPPPPPDD